Protein AF-A0AAW2Y6R8-F1 (afdb_monomer_lite)

Structure (mmCIF, N/CA/C/O backbone):
data_AF-A0AAW2Y6R8-F1
#
_entry.id   AF-A0AAW2Y6R8-F1
#
loop_
_atom_site.group_PDB
_atom_site.id
_atom_site.type_symbol
_atom_site.label_atom_id
_atom_site.label_alt_id
_atom_site.label_comp_id
_atom_site.label_asym_id
_atom_site.label_entity_id
_atom_site.label_seq_id
_atom_site.pdbx_PDB_ins_code
_atom_site.Cartn_x
_atom_site.Cartn_y
_atom_site.Cartn_z
_atom_site.occupancy
_atom_site.B_iso_or_equiv
_atom_site.auth_seq_id
_atom_site.auth_comp_id
_atom_site.auth_asym_id
_atom_site.auth_atom_id
_atom_site.pdbx_PDB_model_num
ATOM 1 N N . MET A 1 1 ? 62.744 -7.465 16.936 1.00 38.06 1 MET A N 1
ATOM 2 C CA . MET A 1 1 ? 61.324 -7.874 16.982 1.00 38.06 1 MET A CA 1
ATOM 3 C C . MET A 1 1 ? 60.530 -6.689 17.494 1.00 38.06 1 MET A C 1
ATOM 5 O O . MET A 1 1 ? 60.560 -6.429 18.686 1.00 38.06 1 MET A O 1
ATOM 9 N N . ALA A 1 2 ? 59.942 -5.916 16.583 1.00 31.50 2 ALA A N 1
ATOM 10 C CA . ALA A 1 2 ? 59.097 -4.772 16.911 1.00 31.50 2 ALA A CA 1
ATOM 11 C C . ALA A 1 2 ? 57.632 -5.210 16.792 1.00 31.50 2 ALA A C 1
ATOM 13 O O . ALA A 1 2 ? 57.249 -5.786 15.774 1.00 31.50 2 ALA A O 1
ATOM 14 N N . ALA A 1 3 ? 56.854 -4.992 17.849 1.00 31.98 3 ALA A N 1
ATOM 15 C CA . ALA A 1 3 ? 55.406 -5.156 17.840 1.00 31.98 3 ALA A CA 1
ATOM 16 C C . ALA A 1 3 ? 54.764 -3.955 17.123 1.00 31.98 3 ALA A C 1
ATOM 18 O O . ALA A 1 3 ? 55.228 -2.833 17.337 1.00 31.98 3 ALA A O 1
ATOM 19 N N . PRO A 1 4 ? 53.720 -4.142 16.298 1.00 38.38 4 PRO A N 1
ATOM 20 C CA . PRO A 1 4 ? 52.949 -3.024 15.787 1.00 38.38 4 PRO A CA 1
ATOM 21 C C . PRO A 1 4 ? 51.780 -2.706 16.726 1.00 38.38 4 PRO A C 1
ATOM 23 O O . PRO A 1 4 ? 51.010 -3.585 17.118 1.00 38.38 4 PRO A O 1
ATOM 26 N N . GLU A 1 5 ? 51.669 -1.426 17.064 1.00 32.81 5 GLU A N 1
ATOM 27 C CA . GLU A 1 5 ? 50.531 -0.829 17.751 1.00 32.81 5 GLU A CA 1
ATOM 28 C C . GLU A 1 5 ? 49.316 -0.653 16.819 1.00 32.81 5 GLU A C 1
ATOM 30 O O . GLU A 1 5 ? 49.415 -0.522 15.600 1.00 32.81 5 GLU A O 1
ATOM 35 N N . SER A 1 6 ? 48.165 -0.668 17.482 1.00 38.38 6 SER A N 1
ATOM 36 C CA . SER A 1 6 ? 46.767 -0.435 17.106 1.00 38.38 6 SER A CA 1
ATOM 37 C C . SER A 1 6 ? 46.405 0.424 15.882 1.00 38.38 6 SER A C 1
ATOM 39 O O . SER A 1 6 ? 46.854 1.557 15.738 1.00 38.38 6 SER A O 1
ATOM 41 N N . SER A 1 7 ? 45.353 -0.009 15.171 1.00 29.86 7 SER A N 1
ATOM 42 C CA . SER A 1 7 ? 44.264 0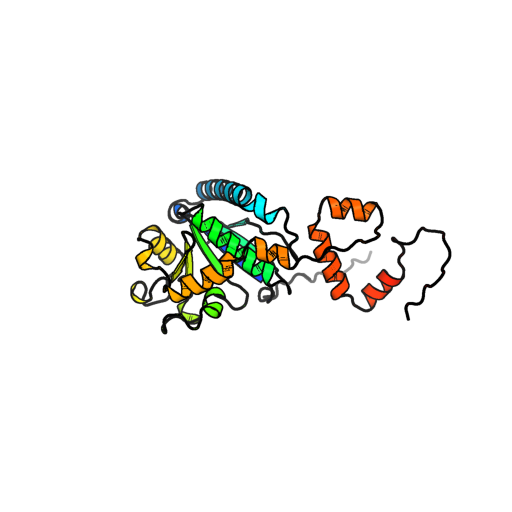.888 14.738 1.00 29.86 7 SER A CA 1
ATOM 43 C C . SER A 1 7 ? 42.916 0.149 14.718 1.00 29.86 7 SER A C 1
ATOM 45 O O . SER A 1 7 ? 42.509 -0.475 13.743 1.00 29.86 7 SER A O 1
ATOM 47 N N . SER A 1 8 ? 42.209 0.207 15.845 1.00 40.56 8 SER A N 1
ATOM 48 C CA . SER A 1 8 ? 40.777 -0.077 15.946 1.00 40.56 8 SER A CA 1
ATOM 49 C C . SER A 1 8 ? 40.013 1.244 15.874 1.00 40.56 8 SER A C 1
ATOM 51 O O . SER A 1 8 ? 40.198 2.081 16.753 1.00 40.56 8 SER A O 1
ATOM 53 N N . SER A 1 9 ? 39.169 1.443 14.861 1.00 29.69 9 SER A N 1
ATOM 54 C CA . SER A 1 9 ? 38.148 2.507 14.806 1.00 29.69 9 SER A CA 1
ATOM 55 C C . SER A 1 9 ? 37.454 2.406 13.440 1.00 29.69 9 SER A C 1
ATOM 57 O O . SER A 1 9 ? 38.037 2.800 12.440 1.00 29.69 9 SER A O 1
ATOM 59 N N . SER A 1 10 ? 36.333 1.715 13.262 1.00 28.97 10 SER A N 1
ATOM 60 C CA . SER A 1 10 ? 34.977 1.962 13.777 1.00 28.97 10 SER A CA 1
ATOM 61 C C . SER A 1 10 ? 34.051 2.203 12.569 1.00 28.97 10 SER A C 1
ATOM 63 O O . SER A 1 10 ? 34.182 3.161 11.818 1.00 28.97 10 SER A O 1
ATOM 65 N N . SER A 1 11 ? 33.176 1.225 12.336 1.00 34.78 11 SER A N 1
ATOM 66 C CA . SER A 1 11 ? 31.831 1.329 11.762 1.00 34.78 11 SER A CA 1
ATOM 67 C C . SER A 1 11 ? 31.525 2.513 10.824 1.00 34.78 11 SER A C 1
ATOM 69 O O . SER A 1 11 ? 30.916 3.498 11.232 1.00 34.78 11 SER A O 1
ATOM 71 N N . LEU A 1 12 ? 31.802 2.343 9.524 1.00 30.69 12 LEU A N 1
ATOM 72 C CA . LEU A 1 12 ? 31.262 3.190 8.440 1.00 30.69 12 LEU A CA 1
ATOM 73 C C . LEU A 1 12 ? 29.752 2.989 8.186 1.00 30.69 12 LEU A C 1
ATOM 75 O O . LEU A 1 12 ? 29.164 3.697 7.378 1.00 30.69 12 LEU A O 1
ATOM 79 N N . PHE A 1 13 ? 29.111 2.071 8.914 1.00 36.16 13 PHE A N 1
ATOM 80 C CA . PHE A 1 13 ? 27.660 1.862 8.921 1.00 36.16 13 PHE A CA 1
ATOM 81 C C . PHE A 1 13 ? 27.036 2.359 10.227 1.00 36.16 13 PHE A C 1
ATOM 83 O O . PHE A 1 13 ? 26.241 1.670 10.866 1.00 36.16 13 PHE A O 1
ATOM 90 N N . ALA A 1 14 ? 27.425 3.557 10.661 1.00 30.30 14 ALA A N 1
ATOM 91 C CA . ALA A 1 14 ? 26.672 4.254 11.686 1.00 30.30 14 ALA A CA 1
ATOM 92 C C . ALA A 1 14 ? 25.300 4.612 11.100 1.00 30.30 14 ALA A C 1
ATOM 94 O O . ALA A 1 14 ? 25.189 5.539 10.297 1.00 30.30 14 ALA A O 1
ATOM 95 N N . LEU A 1 15 ? 24.283 3.845 11.512 1.00 41.72 15 LEU A N 1
ATOM 96 C CA . LEU A 1 15 ? 22.876 4.235 11.545 1.00 41.72 15 LEU A CA 1
ATOM 97 C C . LEU A 1 15 ? 22.786 5.698 12.004 1.00 41.72 15 LEU A C 1
ATOM 99 O O . LEU A 1 15 ? 22.771 6.001 13.196 1.00 41.72 15 LEU A O 1
ATOM 103 N N . LYS A 1 16 ? 22.753 6.623 11.053 1.00 33.81 16 LYS A N 1
ATOM 104 C CA . LYS A 1 16 ? 22.203 7.950 11.275 1.00 33.81 16 LYS A CA 1
ATOM 105 C C . LYS A 1 16 ? 20.758 7.840 10.853 1.00 33.81 16 LYS A C 1
ATOM 107 O O . LYS A 1 16 ? 20.518 7.482 9.707 1.00 33.81 16 LYS A O 1
ATOM 112 N N . ASN A 1 17 ? 19.856 8.102 11.800 1.00 42.66 17 ASN A N 1
ATOM 113 C CA . ASN A 1 17 ? 18.423 8.315 11.609 1.00 42.66 17 ASN A CA 1
ATOM 114 C C . ASN A 1 17 ? 18.149 8.949 10.240 1.00 42.66 17 ASN A C 1
ATOM 116 O O . ASN A 1 17 ? 18.184 10.172 10.101 1.00 42.66 17 ASN A O 1
ATOM 120 N N . SER A 1 18 ? 17.930 8.119 9.227 1.00 40.66 18 SER A N 1
ATOM 121 C CA . SER A 1 18 ? 17.431 8.574 7.948 1.00 40.66 18 SER A CA 1
ATOM 122 C C . SER A 1 18 ? 15.932 8.607 8.137 1.00 40.66 18 SER A C 1
ATOM 124 O O . SER A 1 18 ? 15.312 7.608 8.505 1.00 40.66 18 SER A O 1
ATOM 126 N N . ARG A 1 19 ? 15.344 9.786 7.936 1.00 46.41 19 ARG A N 1
ATOM 127 C CA . ARG A 1 19 ? 13.946 9.804 7.525 1.00 46.41 19 ARG A CA 1
ATOM 128 C C . ARG A 1 19 ? 13.825 8.813 6.361 1.00 46.41 19 ARG A C 1
ATOM 130 O O . ARG A 1 19 ? 14.769 8.742 5.562 1.00 46.41 19 ARG A O 1
ATOM 137 N N . PRO A 1 20 ? 12.756 8.005 6.310 1.00 57.72 20 PRO A N 1
ATOM 138 C CA . PRO A 1 20 ? 12.525 7.184 5.136 1.00 57.72 20 PRO A CA 1
ATOM 139 C C . PRO A 1 20 ? 12.634 8.074 3.889 1.00 57.72 20 PRO A C 1
ATOM 141 O O . PRO A 1 20 ? 12.296 9.255 3.983 1.00 57.72 20 PRO A O 1
ATOM 144 N N . PRO A 1 21 ? 13.172 7.554 2.774 1.00 67.38 21 PRO A N 1
ATOM 145 C CA . PRO A 1 21 ? 13.234 8.306 1.530 1.00 67.38 21 PRO A CA 1
ATOM 146 C C . PRO A 1 21 ? 11.867 8.932 1.231 1.00 67.38 21 PRO A C 1
ATOM 148 O O . PRO A 1 21 ? 10.854 8.247 1.389 1.00 67.38 21 PRO A O 1
ATOM 151 N N . ASP A 1 22 ? 11.846 10.204 0.818 1.00 77.25 22 ASP A N 1
ATOM 152 C CA . ASP A 1 22 ? 10.614 10.982 0.579 1.00 77.25 22 ASP A CA 1
ATOM 153 C C . ASP A 1 22 ? 9.739 10.402 -0.568 1.00 77.25 22 ASP A C 1
ATOM 155 O O . ASP A 1 22 ? 8.705 10.951 -0.924 1.00 77.25 22 ASP A O 1
ATOM 159 N N . ASP A 1 23 ? 10.165 9.285 -1.165 1.00 89.25 23 ASP A N 1
ATOM 160 C CA . ASP A 1 23 ? 9.597 8.609 -2.329 1.00 89.25 23 ASP A CA 1
ATOM 161 C C . ASP A 1 23 ? 9.192 7.150 -2.028 1.00 89.25 23 ASP A C 1
ATOM 163 O O . ASP A 1 23 ? 9.307 6.263 -2.883 1.00 89.25 23 ASP A O 1
ATOM 167 N N . THR A 1 24 ? 8.788 6.857 -0.785 1.00 93.38 24 THR A N 1
ATOM 168 C CA . THR A 1 24 ? 8.454 5.496 -0.334 1.00 93.38 24 THR A CA 1
ATOM 169 C C . THR A 1 24 ? 7.081 5.412 0.326 1.00 93.38 24 THR A C 1
ATOM 171 O O . THR A 1 24 ? 6.810 6.090 1.314 1.00 93.38 24 THR A O 1
ATOM 174 N N . VAL A 1 25 ? 6.257 4.477 -0.156 1.00 95.38 25 VAL A N 1
ATOM 175 C CA . VAL A 1 25 ? 5.000 4.081 0.486 1.00 95.38 25 VAL A CA 1
ATOM 176 C C . VAL A 1 25 ? 5.226 2.876 1.396 1.00 95.38 25 VAL A C 1
ATOM 178 O O . VAL A 1 25 ? 5.894 1.906 1.031 1.00 95.38 25 VAL A O 1
ATOM 181 N N . PHE A 1 26 ? 4.647 2.918 2.587 1.00 96.50 26 PHE A N 1
ATOM 182 C CA . PHE A 1 26 ? 4.678 1.876 3.606 1.00 96.50 26 PHE A CA 1
ATOM 183 C C . PHE A 1 26 ? 3.277 1.339 3.836 1.00 96.50 26 PHE A C 1
ATOM 185 O O . PHE A 1 26 ? 2.291 2.070 3.770 1.00 96.50 26 PHE A O 1
ATOM 192 N N . TYR A 1 27 ? 3.178 0.051 4.143 1.00 97.88 27 TYR A N 1
ATOM 193 C CA . TYR A 1 27 ? 1.903 -0.569 4.461 1.00 97.88 27 TYR A CA 1
ATOM 194 C C . TYR A 1 27 ? 2.041 -1.680 5.488 1.00 97.88 27 TYR A C 1
ATOM 196 O O . TYR A 1 27 ? 3.092 -2.301 5.668 1.00 97.88 27 TYR A O 1
ATOM 204 N N . SER A 1 28 ? 0.949 -1.924 6.201 1.00 98.00 28 SER A N 1
ATOM 205 C CA . SER A 1 28 ? 0.845 -2.977 7.207 1.00 98.00 28 SER A CA 1
ATOM 206 C C . SER A 1 28 ? -0.543 -3.594 7.185 1.00 98.00 28 SER A C 1
ATOM 208 O O . SER A 1 28 ? -1.540 -2.881 7.213 1.00 98.00 28 SER A O 1
ATOM 210 N N . ILE A 1 29 ? -0.603 -4.918 7.137 1.00 98.44 29 ILE A N 1
ATOM 211 C CA . ILE A 1 29 ? -1.808 -5.726 6.980 1.00 98.44 29 ILE A CA 1
ATOM 212 C C . ILE A 1 29 ? -1.976 -6.562 8.247 1.00 98.44 29 ILE A C 1
ATOM 214 O O . ILE A 1 29 ? -1.220 -7.508 8.485 1.00 98.44 29 ILE A O 1
ATOM 218 N N . PHE A 1 30 ? -2.970 -6.208 9.053 1.00 97.75 30 PHE A N 1
ATOM 219 C CA . PHE A 1 30 ? -3.263 -6.828 10.339 1.00 97.75 30 PHE A CA 1
ATOM 220 C C . PHE A 1 30 ? -4.467 -7.765 10.194 1.00 97.75 30 PHE A C 1
ATOM 222 O O . PHE A 1 30 ? -5.584 -7.270 10.019 1.00 97.75 30 PHE A O 1
ATOM 229 N N . PRO A 1 31 ? -4.286 -9.096 10.250 1.00 97.00 31 PRO A N 1
ATOM 230 C CA . PRO A 1 31 ? -5.420 -9.997 10.368 1.00 97.00 31 PRO A CA 1
ATOM 231 C C . PRO A 1 31 ? -6.034 -9.913 11.766 1.00 97.00 31 PRO A C 1
ATOM 233 O O . PRO A 1 31 ? -5.326 -9.745 12.758 1.00 97.00 31 PRO A O 1
ATOM 236 N N . ASP A 1 32 ? -7.351 -10.087 11.863 1.00 95.56 32 ASP A N 1
ATOM 237 C CA . ASP A 1 32 ? -8.052 -10.035 13.154 1.00 95.56 32 ASP A CA 1
ATOM 238 C C . ASP A 1 32 ? -7.540 -11.107 14.140 1.00 95.56 32 ASP A C 1
ATOM 240 O O . ASP A 1 32 ? -7.546 -10.896 15.355 1.00 95.56 32 ASP A O 1
ATOM 244 N N . SER A 1 33 ? -7.019 -12.235 13.630 1.00 92.81 33 SER A N 1
ATOM 245 C CA . SER A 1 33 ? -6.421 -13.293 14.455 1.00 92.81 33 SER A CA 1
ATOM 246 C C . SER A 1 33 ? -5.176 -12.833 15.219 1.00 92.81 33 SER A C 1
ATOM 248 O O . SER A 1 33 ? -4.919 -13.350 16.309 1.00 92.81 33 SER A O 1
ATOM 250 N N . SER A 1 34 ? -4.473 -11.795 14.751 1.00 90.94 34 SER A N 1
ATOM 251 C CA . SER A 1 34 ? -3.308 -11.207 15.430 1.00 90.94 34 SER A CA 1
ATOM 252 C C . SER A 1 34 ? -3.608 -10.626 16.809 1.00 90.94 34 SER A C 1
ATOM 254 O O . SER A 1 34 ? -2.686 -10.392 17.585 1.00 90.94 34 SER A O 1
ATOM 256 N N . LEU A 1 35 ? -4.882 -10.385 17.127 1.00 89.19 35 LEU A N 1
ATOM 257 C CA . LEU A 1 35 ? -5.322 -9.911 18.443 1.00 89.19 35 LEU A CA 1
ATOM 258 C C . LEU A 1 35 ? -5.451 -11.042 19.473 1.00 89.19 35 LEU A C 1
ATOM 260 O O . LEU A 1 35 ? -5.636 -10.778 20.659 1.00 89.19 35 LEU A O 1
ATOM 264 N N . THR A 1 36 ? -5.391 -12.295 19.019 1.00 85.94 36 THR A N 1
ATOM 265 C CA . THR A 1 36 ? -5.613 -13.494 19.845 1.00 85.94 36 THR A CA 1
ATOM 266 C C . THR A 1 36 ? -4.454 -14.485 19.779 1.00 85.94 36 THR A C 1
ATOM 268 O O . THR A 1 36 ? -4.157 -15.145 20.774 1.00 85.94 36 THR A O 1
ATOM 271 N N . SER A 1 37 ? -3.785 -14.579 18.629 1.00 77.81 37 SER A N 1
ATOM 272 C CA . SER A 1 37 ? -2.685 -15.504 18.369 1.00 77.81 37 SER A CA 1
ATOM 273 C C . SER A 1 37 ? -1.344 -14.864 18.737 1.00 77.81 37 SER A C 1
ATOM 275 O O . SER A 1 37 ? -1.076 -13.714 18.390 1.00 77.81 37 SER A O 1
ATOM 277 N N . ALA A 1 38 ? -0.484 -15.605 19.440 1.00 74.50 38 ALA A N 1
ATOM 278 C CA . ALA A 1 38 ? 0.830 -15.133 19.875 1.00 74.50 38 ALA A CA 1
ATOM 279 C C . ALA A 1 38 ? 1.934 -16.158 19.572 1.00 74.50 38 ALA A C 1
ATOM 281 O O . ALA A 1 38 ? 1.716 -17.371 19.596 1.00 74.50 38 ALA A O 1
ATOM 282 N N . GLY A 1 39 ? 3.152 -15.667 19.329 1.00 77.25 39 GLY A N 1
ATOM 283 C CA . GLY A 1 39 ? 4.332 -16.510 19.119 1.00 77.25 39 GLY A CA 1
ATOM 284 C C . GLY A 1 39 ? 4.304 -17.287 17.797 1.00 77.25 39 GLY A C 1
ATOM 285 O O . GLY A 1 39 ? 3.987 -16.726 16.751 1.00 77.25 39 GLY A O 1
ATOM 286 N N . PHE A 1 40 ? 4.671 -18.572 17.839 1.00 79.88 40 PHE A N 1
ATOM 287 C CA . PHE A 1 40 ? 4.839 -19.414 16.645 1.00 79.88 40 PHE A CA 1
ATOM 288 C C . PHE A 1 40 ? 3.546 -19.611 15.837 1.00 79.88 40 PHE A C 1
ATOM 290 O O . PHE A 1 40 ? 3.596 -19.577 14.613 1.00 79.88 40 PHE A O 1
ATOM 297 N N . ALA A 1 41 ? 2.389 -19.734 16.499 1.00 85.50 41 ALA A N 1
ATOM 298 C CA . ALA A 1 41 ? 1.105 -19.910 15.813 1.00 85.50 41 ALA A CA 1
ATOM 299 C C . ALA A 1 41 ? 0.753 -18.706 14.919 1.00 85.50 41 ALA A C 1
ATOM 301 O O . ALA A 1 41 ? 0.332 -18.876 13.777 1.00 85.50 41 ALA A O 1
ATOM 302 N N . ALA A 1 42 ? 1.018 -17.487 15.402 1.00 89.00 42 ALA A N 1
ATOM 303 C CA . ALA A 1 42 ? 0.807 -16.271 14.624 1.00 89.00 42 ALA A CA 1
ATOM 304 C C . ALA A 1 42 ? 1.727 -16.212 13.392 1.00 89.00 42 ALA A C 1
ATOM 306 O O . ALA A 1 42 ? 1.315 -15.737 12.337 1.00 89.00 42 ALA A O 1
ATOM 307 N N . ALA A 1 43 ? 2.963 -16.711 13.498 1.00 92.00 43 ALA A N 1
ATOM 308 C CA . ALA A 1 43 ? 3.894 -16.743 12.373 1.00 92.00 43 ALA A CA 1
ATOM 309 C C . ALA A 1 43 ? 3.413 -17.680 11.251 1.00 92.00 43 ALA A C 1
ATOM 311 O O . ALA A 1 43 ? 3.465 -17.297 10.082 1.00 92.00 43 ALA A O 1
ATOM 312 N N . ASP A 1 44 ? 2.897 -18.862 11.597 1.00 93.00 44 ASP A N 1
ATOM 313 C CA . ASP A 1 44 ? 2.375 -19.827 10.621 1.00 93.00 44 ASP A CA 1
ATOM 314 C C . ASP A 1 44 ? 1.108 -19.307 9.924 1.00 93.00 44 ASP A C 1
ATOM 316 O O . ASP A 1 44 ? 0.981 -19.398 8.698 1.00 93.00 44 ASP A O 1
ATOM 320 N N . GLU A 1 45 ? 0.191 -18.692 10.678 1.00 94.00 45 GLU A N 1
ATOM 321 C CA . GLU A 1 45 ? -0.998 -18.035 10.120 1.00 94.00 45 GLU A CA 1
ATOM 322 C C . GLU A 1 45 ? -0.622 -16.904 9.155 1.00 94.00 45 GLU A C 1
ATOM 324 O O . GLU A 1 45 ? -1.171 -16.813 8.053 1.00 94.00 45 GLU A O 1
ATOM 329 N N . LEU A 1 46 ? 0.346 -16.064 9.538 1.00 96.62 46 LEU A N 1
ATOM 330 C CA . LEU A 1 46 ? 0.842 -14.980 8.693 1.00 96.62 46 LEU A CA 1
ATOM 331 C C . LEU A 1 46 ? 1.544 -15.511 7.446 1.00 96.62 46 LEU A C 1
ATOM 333 O O . LEU A 1 46 ? 1.350 -14.956 6.368 1.00 96.62 46 LEU A O 1
ATOM 337 N N . GLN A 1 47 ? 2.305 -16.599 7.552 1.00 96.69 47 GLN A N 1
ATOM 338 C CA . GLN A 1 47 ? 2.935 -17.242 6.400 1.00 96.69 47 GLN A CA 1
ATOM 339 C C . GLN A 1 47 ? 1.888 -17.776 5.419 1.00 96.69 47 GLN A C 1
ATOM 341 O O . GLN A 1 47 ? 2.013 -17.588 4.206 1.00 96.69 47 GLN A O 1
ATOM 346 N N . PHE A 1 48 ? 0.825 -18.399 5.924 1.00 96.50 48 PHE A N 1
ATOM 347 C CA . PHE A 1 48 ? -0.278 -18.857 5.086 1.00 96.50 48 PHE A CA 1
ATOM 348 C C . PHE A 1 48 ? -1.015 -17.688 4.419 1.00 96.50 48 PHE A C 1
ATOM 350 O O . PHE A 1 48 ? -1.268 -17.721 3.211 1.00 96.50 48 PHE A O 1
ATOM 357 N N . LEU A 1 49 ? -1.318 -16.627 5.174 1.00 97.88 49 LEU A N 1
ATOM 358 C CA . LEU A 1 49 ? -1.938 -15.410 4.648 1.00 97.88 49 LEU A CA 1
ATOM 359 C C . LEU A 1 49 ? -1.064 -14.752 3.573 1.00 97.88 49 LEU A C 1
ATOM 361 O O . LEU A 1 49 ? -1.571 -14.385 2.515 1.00 97.88 49 LEU A O 1
ATOM 365 N N . HIS A 1 50 ? 0.243 -14.657 3.813 1.00 98.00 50 HIS A N 1
ATOM 366 C CA . HIS A 1 50 ? 1.220 -14.104 2.881 1.00 98.00 50 HIS A CA 1
ATOM 367 C C . HIS A 1 50 ? 1.161 -14.825 1.529 1.00 98.00 50 HIS A C 1
ATOM 369 O O . HIS A 1 50 ? 0.985 -14.180 0.495 1.00 98.00 50 HIS A O 1
ATOM 375 N N . LEU A 1 51 ? 1.215 -16.160 1.526 1.00 97.94 51 LEU A N 1
ATOM 376 C CA . LEU A 1 51 ? 1.132 -16.949 0.293 1.00 97.94 51 LEU A CA 1
ATOM 377 C C . LEU A 1 51 ? -0.206 -16.761 -0.432 1.00 97.94 51 LEU A C 1
ATOM 379 O O . LEU A 1 51 ? -0.228 -16.651 -1.659 1.00 97.94 51 LEU A O 1
ATOM 383 N N . ARG A 1 52 ? -1.321 -16.682 0.305 1.00 98.25 52 ARG A N 1
ATOM 384 C CA . ARG A 1 52 ? -2.645 -16.434 -0.287 1.00 98.25 52 ARG A CA 1
ATOM 385 C C . ARG A 1 52 ? -2.744 -15.057 -0.932 1.00 98.25 52 ARG A C 1
ATOM 387 O O . ARG A 1 52 ? -3.292 -14.954 -2.028 1.00 98.25 52 ARG A O 1
ATOM 394 N N . ILE A 1 53 ? -2.217 -14.022 -0.280 1.00 98.25 53 ILE A N 1
ATOM 395 C CA . ILE A 1 53 ? -2.200 -12.664 -0.830 1.00 98.25 53 ILE A CA 1
ATOM 396 C C . ILE A 1 53 ? -1.338 -12.624 -2.090 1.00 98.25 53 ILE A C 1
ATOM 398 O O . ILE A 1 53 ? -1.820 -12.163 -3.121 1.00 98.25 53 ILE A O 1
ATOM 402 N N . LEU A 1 54 ? -0.114 -13.165 -2.048 1.00 96.69 54 LEU A N 1
ATOM 403 C CA . LEU A 1 54 ? 0.761 -13.207 -3.224 1.00 96.69 54 LEU A CA 1
ATOM 404 C C . LEU A 1 54 ? 0.109 -13.940 -4.394 1.00 96.69 54 LEU A C 1
ATOM 406 O O . LEU A 1 54 ? 0.143 -13.444 -5.517 1.00 96.69 54 LEU A O 1
ATOM 410 N N . HIS A 1 55 ? -0.527 -15.085 -4.138 1.00 97.19 55 HIS A N 1
ATOM 411 C CA . HIS A 1 55 ? -1.253 -15.819 -5.169 1.00 97.19 55 HIS A CA 1
ATOM 412 C C . HIS A 1 55 ? -2.383 -14.985 -5.790 1.00 97.19 55 HIS A C 1
ATOM 414 O O . HIS A 1 55 ? -2.563 -15.013 -7.005 1.00 97.19 55 HIS A O 1
ATOM 420 N N . HIS A 1 56 ? -3.116 -14.224 -4.973 1.00 97.44 56 HIS A N 1
ATOM 421 C CA . HIS A 1 56 ? -4.220 -13.386 -5.432 1.00 97.44 56 HIS A CA 1
ATOM 422 C C . HIS A 1 56 ? -3.755 -12.194 -6.282 1.00 97.44 56 HIS A C 1
ATOM 424 O O . HIS A 1 56 ? -4.349 -11.928 -7.323 1.00 97.44 56 HIS A O 1
ATOM 430 N N . VAL A 1 57 ? -2.690 -11.495 -5.872 1.00 96.06 57 VAL A N 1
ATOM 431 C CA . VAL A 1 57 ? -2.229 -10.279 -6.572 1.00 96.06 57 VAL A CA 1
ATOM 432 C C . VAL A 1 57 ? -1.274 -10.564 -7.733 1.00 96.06 57 VAL A C 1
ATOM 434 O O . VAL A 1 57 ? -1.163 -9.745 -8.644 1.00 96.06 57 VAL A O 1
ATOM 437 N N . SER A 1 58 ? -0.613 -11.728 -7.746 1.00 95.06 58 SER A N 1
ATOM 438 C CA . SER A 1 58 ? 0.383 -12.103 -8.761 1.00 95.06 58 SER A CA 1
ATOM 439 C C . SER A 1 58 ? -0.088 -11.943 -10.216 1.00 95.06 58 SER A C 1
ATOM 441 O O . SER A 1 58 ? 0.690 -11.408 -11.005 1.00 95.06 58 SER A O 1
ATOM 443 N N . PRO A 1 59 ? -1.324 -12.313 -10.610 1.00 94.19 59 PRO A N 1
ATOM 444 C CA . PRO A 1 59 ? -1.790 -12.119 -11.986 1.00 94.19 59 PRO A CA 1
ATOM 445 C C . PRO A 1 59 ? -1.768 -10.658 -12.453 1.00 94.19 59 PRO A C 1
ATOM 447 O O . PRO A 1 59 ? -1.622 -10.398 -13.645 1.00 94.19 59 PRO A O 1
ATOM 450 N N . ILE A 1 60 ? -1.910 -9.714 -11.520 1.00 92.06 60 ILE A N 1
ATOM 451 C CA . ILE A 1 60 ? -1.997 -8.278 -11.798 1.00 92.06 60 ILE A CA 1
ATOM 452 C C . ILE A 1 60 ? -0.619 -7.616 -11.668 1.00 92.06 60 ILE A C 1
ATOM 454 O O . ILE A 1 60 ? -0.319 -6.682 -12.408 1.00 92.06 60 ILE A O 1
ATOM 458 N N . THR A 1 61 ? 0.234 -8.107 -10.764 1.00 92.94 61 THR A N 1
ATOM 459 C CA . THR A 1 61 ? 1.552 -7.516 -10.481 1.00 92.94 61 THR A CA 1
ATOM 460 C C . THR A 1 61 ? 2.694 -8.113 -11.299 1.00 92.94 61 THR A C 1
ATOM 462 O O . THR A 1 61 ? 3.654 -7.404 -11.584 1.00 92.94 61 THR A O 1
ATOM 465 N N . ALA A 1 62 ? 2.614 -9.384 -11.709 1.00 89.81 62 ALA A N 1
ATOM 466 C CA . ALA A 1 62 ? 3.671 -10.054 -12.472 1.00 89.81 62 ALA A CA 1
ATOM 467 C C . ALA A 1 62 ? 3.941 -9.463 -13.873 1.00 89.81 62 ALA A C 1
ATOM 469 O O . ALA A 1 62 ? 5.106 -9.429 -14.272 1.00 89.81 62 ALA A O 1
ATOM 470 N N . PRO A 1 63 ? 2.935 -9.004 -14.649 1.00 89.06 63 PRO A N 1
ATOM 471 C CA . PRO A 1 63 ? 3.196 -8.374 -15.942 1.00 89.06 63 PRO A CA 1
ATOM 472 C C . PRO A 1 63 ? 3.608 -6.897 -15.832 1.00 89.06 63 PRO A C 1
ATOM 474 O O . PRO A 1 63 ? 3.963 -6.295 -16.848 1.00 89.06 63 PRO A O 1
ATOM 477 N N . TYR A 1 64 ? 3.561 -6.311 -14.633 1.00 90.62 64 TYR A N 1
ATOM 478 C CA . TYR A 1 64 ? 3.886 -4.912 -14.393 1.00 90.62 64 TYR A CA 1
ATOM 479 C C . TYR A 1 64 ? 5.387 -4.717 -14.132 1.00 90.62 64 TYR A C 1
ATOM 481 O O . TYR A 1 64 ? 6.007 -5.480 -13.392 1.00 90.62 64 TYR A O 1
ATOM 489 N N . ILE A 1 65 ? 5.978 -3.684 -14.740 1.00 90.06 65 ILE A N 1
ATOM 490 C CA . ILE A 1 65 ? 7.379 -3.306 -14.516 1.00 90.06 65 ILE A CA 1
ATOM 491 C C . ILE A 1 65 ? 7.389 -2.158 -13.512 1.00 90.06 65 ILE A C 1
ATOM 493 O O . ILE A 1 65 ? 7.103 -1.022 -13.873 1.00 90.06 65 ILE A O 1
ATOM 497 N N . TRP A 1 66 ? 7.722 -2.483 -12.268 1.00 91.12 66 TRP A N 1
ATOM 498 C CA . TRP A 1 66 ? 7.862 -1.517 -11.182 1.00 91.12 66 TRP A CA 1
ATOM 499 C C . TRP A 1 66 ? 9.085 -0.622 -11.380 1.00 91.12 66 TRP A C 1
ATOM 501 O O . TRP A 1 66 ? 10.097 -1.073 -11.930 1.00 91.12 66 TRP A O 1
ATOM 511 N N . GLN A 1 67 ? 9.011 0.617 -10.889 1.00 88.12 67 GLN A N 1
ATOM 512 C CA . GLN A 1 67 ? 10.075 1.604 -11.043 1.00 88.12 67 GLN A CA 1
ATOM 513 C C . GLN A 1 67 ? 11.361 1.140 -10.346 1.00 88.12 67 GLN A C 1
ATOM 515 O O . GLN A 1 67 ? 12.424 1.084 -10.966 1.00 88.12 67 GLN A O 1
ATOM 520 N N . HIS A 1 68 ? 11.249 0.762 -9.073 1.00 87.19 68 HIS A N 1
ATOM 521 C CA . HIS A 1 68 ? 12.376 0.285 -8.270 1.00 87.19 68 HIS A CA 1
ATOM 522 C C . HIS A 1 68 ? 12.225 -1.168 -7.848 1.00 87.19 68 HIS A C 1
ATOM 524 O O . HIS A 1 68 ? 13.081 -2.003 -8.143 1.00 87.19 68 HIS A O 1
ATOM 530 N N . GLN A 1 69 ? 11.156 -1.459 -7.107 1.00 87.88 69 GLN A N 1
ATOM 531 C CA . GLN A 1 69 ? 10.953 -2.756 -6.479 1.00 87.88 69 GLN A CA 1
ATOM 532 C C . GLN A 1 69 ? 9.495 -3.188 -6.584 1.00 87.88 69 GLN A C 1
ATOM 534 O O . GLN A 1 69 ? 8.608 -2.340 -6.509 1.00 87.88 69 GLN A O 1
ATOM 539 N N . PRO A 1 70 ? 9.231 -4.494 -6.748 1.00 91.69 70 PRO A N 1
ATOM 540 C CA . PRO A 1 70 ? 7.872 -4.997 -6.795 1.00 91.69 70 PRO A CA 1
ATOM 541 C C . PRO A 1 70 ? 7.175 -4.898 -5.440 1.00 91.69 70 PRO A C 1
ATOM 543 O O . PRO A 1 70 ? 7.815 -4.845 -4.385 1.00 91.69 70 PRO A O 1
ATOM 546 N N . PHE A 1 71 ? 5.842 -4.951 -5.475 1.00 94.62 71 PHE A N 1
ATOM 547 C CA . PHE A 1 71 ? 5.032 -5.171 -4.281 1.00 94.62 71 PHE A CA 1
ATOM 548 C C . PHE A 1 71 ? 5.541 -6.400 -3.515 1.00 94.62 71 PHE A C 1
ATOM 550 O O . PHE A 1 71 ? 5.719 -7.476 -4.093 1.00 94.62 71 PHE A O 1
ATOM 557 N N . SER A 1 72 ? 5.786 -6.239 -2.217 1.00 94.31 72 SER A N 1
ATOM 558 C CA . SER A 1 72 ? 6.406 -7.265 -1.386 1.00 94.31 72 SER A CA 1
ATOM 559 C C . SER A 1 72 ? 5.804 -7.275 0.011 1.00 94.31 72 SER A C 1
ATOM 561 O O . SER A 1 72 ? 5.335 -6.262 0.521 1.00 94.31 72 SER A O 1
ATOM 563 N N . LEU A 1 73 ? 5.806 -8.447 0.637 1.00 97.25 73 LEU A N 1
ATOM 564 C CA . LEU A 1 73 ? 5.292 -8.632 1.986 1.00 97.25 73 LEU A CA 1
ATOM 565 C C . LEU A 1 73 ? 6.323 -9.378 2.824 1.00 97.25 73 LEU A C 1
ATOM 567 O O . LEU A 1 73 ? 6.992 -10.302 2.364 1.00 97.25 73 LEU A O 1
ATOM 571 N N . SER A 1 74 ? 6.458 -8.950 4.069 1.00 96.88 74 SER A N 1
ATOM 572 C CA . SER A 1 74 ? 7.346 -9.518 5.074 1.00 96.88 74 SER A CA 1
ATOM 573 C C . SER A 1 74 ? 6.578 -9.725 6.371 1.00 96.88 74 SER A C 1
ATOM 575 O O . SER A 1 74 ? 5.721 -8.925 6.739 1.00 96.88 74 SER A O 1
ATOM 577 N N . ILE A 1 75 ? 6.878 -10.806 7.084 1.00 96.38 75 ILE A N 1
ATOM 578 C CA . ILE A 1 75 ? 6.238 -11.101 8.368 1.00 96.38 75 ILE A CA 1
ATOM 579 C C . ILE A 1 75 ? 6.887 -10.251 9.457 1.00 96.38 75 ILE A C 1
ATOM 581 O O . ILE A 1 75 ? 8.106 -10.248 9.613 1.00 96.38 75 ILE A O 1
ATOM 585 N N . THR A 1 76 ? 6.063 -9.566 10.241 1.00 95.06 76 THR A N 1
ATOM 586 C CA . THR A 1 76 ? 6.483 -8.790 11.409 1.00 95.06 76 THR A CA 1
ATOM 587 C C . THR A 1 76 ? 5.688 -9.251 12.624 1.00 95.06 76 THR A C 1
ATOM 589 O O . THR A 1 76 ? 4.466 -9.275 12.588 1.00 95.06 76 THR A O 1
ATOM 592 N N . LEU A 1 77 ? 6.359 -9.631 13.715 1.00 92.56 77 LEU A N 1
ATOM 593 C CA . LEU A 1 77 ? 5.694 -10.219 14.892 1.00 92.56 77 LEU A CA 1
ATOM 594 C C . LEU A 1 77 ? 5.415 -9.220 16.028 1.00 92.56 77 LEU A C 1
ATOM 596 O O . LEU A 1 77 ? 4.708 -9.554 16.972 1.00 92.56 77 LEU A O 1
ATOM 600 N N . SER A 1 78 ? 5.977 -8.011 15.962 1.00 88.25 78 SER A N 1
ATOM 601 C CA . SER A 1 78 ? 5.923 -7.004 17.030 1.00 88.25 78 SER A CA 1
ATOM 602 C C . SER A 1 78 ? 5.614 -5.615 16.456 1.00 88.25 78 SER A C 1
ATOM 604 O O . SER A 1 78 ? 6.076 -5.317 15.354 1.00 88.25 78 SER A O 1
ATOM 606 N N . PRO A 1 79 ? 4.871 -4.743 17.168 1.00 88.44 79 PRO A N 1
ATOM 607 C CA . PRO A 1 79 ? 4.225 -4.970 18.471 1.00 88.44 79 PRO A CA 1
ATOM 608 C C . PRO A 1 79 ? 2.956 -5.833 18.395 1.00 88.44 79 PRO A C 1
ATOM 610 O O . PRO A 1 79 ? 2.552 -6.411 19.396 1.00 88.44 79 PRO A O 1
ATOM 613 N N . VAL A 1 80 ? 2.352 -5.936 17.212 1.00 93.38 80 VAL A N 1
ATOM 614 C CA . VAL A 1 80 ? 1.228 -6.827 16.893 1.00 93.38 80 VAL A CA 1
ATOM 615 C C . VAL A 1 80 ? 1.660 -7.658 15.684 1.00 93.38 80 VAL A C 1
ATOM 617 O O . VAL A 1 80 ? 2.246 -7.069 14.776 1.00 93.38 80 VAL A O 1
ATOM 620 N N . PRO A 1 81 ? 1.416 -8.977 15.621 1.00 96.12 81 PRO A N 1
ATOM 621 C CA . PRO A 1 81 ? 1.754 -9.770 14.440 1.00 96.12 81 PRO A CA 1
ATOM 622 C C . PRO A 1 81 ? 1.036 -9.262 13.176 1.00 96.12 81 PRO A C 1
ATOM 624 O O . PRO A 1 81 ? -0.169 -9.036 13.196 1.00 96.12 81 PRO A O 1
ATOM 627 N N . HIS A 1 82 ? 1.748 -9.040 12.075 1.00 97.06 82 HIS A N 1
ATOM 628 C CA . HIS A 1 82 ? 1.193 -8.523 10.819 1.00 97.06 82 HIS A CA 1
ATOM 629 C C . HIS A 1 82 ? 2.104 -8.817 9.624 1.00 97.06 82 HIS A C 1
ATOM 631 O O . HIS A 1 82 ? 3.261 -9.217 9.779 1.00 97.06 82 HIS A O 1
ATOM 637 N N . LEU A 1 83 ? 1.587 -8.590 8.417 1.00 98.25 83 LEU A N 1
ATOM 638 C CA . LEU A 1 83 ? 2.416 -8.482 7.217 1.00 98.25 83 LEU A CA 1
ATOM 639 C C . LEU A 1 83 ? 2.738 -7.012 6.980 1.00 98.25 83 LEU A C 1
ATOM 641 O O . LEU A 1 83 ? 1.835 -6.182 6.977 1.00 98.25 83 LEU A O 1
ATOM 645 N N . SER A 1 84 ? 4.001 -6.681 6.775 1.00 97.31 84 SER A N 1
ATOM 646 C CA . SER A 1 84 ? 4.444 -5.334 6.430 1.00 97.31 84 SER A CA 1
ATOM 647 C C . SER A 1 84 ? 5.109 -5.334 5.065 1.00 97.31 84 SER A C 1
ATOM 649 O O . SER A 1 84 ? 5.616 -6.352 4.592 1.00 97.31 84 SER A O 1
ATOM 651 N N . GLY A 1 85 ? 5.102 -4.183 4.416 1.00 96.06 85 GLY A N 1
ATOM 652 C CA . GLY A 1 85 ? 5.819 -3.982 3.175 1.00 96.06 85 GLY A CA 1
ATOM 653 C C . GLY A 1 85 ? 6.082 -2.508 2.953 1.00 96.06 85 GLY A C 1
ATOM 654 O O . GLY A 1 85 ? 5.540 -1.636 3.635 1.00 96.06 85 GLY A O 1
ATOM 655 N N . HIS A 1 86 ? 6.971 -2.247 2.013 1.00 95.06 86 HIS A N 1
ATOM 656 C CA . HIS A 1 86 ? 7.251 -0.904 1.548 1.00 95.06 86 HIS A CA 1
ATOM 657 C C . HIS A 1 86 ? 7.592 -0.962 0.068 1.00 95.06 86 HIS A C 1
ATOM 659 O O . HIS A 1 86 ? 8.036 -1.992 -0.452 1.00 95.06 86 HIS A O 1
ATOM 665 N N . LEU A 1 87 ? 7.370 0.140 -0.624 1.00 93.31 87 LEU A N 1
ATOM 666 C CA . LEU A 1 87 ? 7.691 0.282 -2.028 1.00 93.31 87 LEU A CA 1
ATOM 667 C C . LEU A 1 87 ? 8.228 1.682 -2.267 1.00 93.31 87 LEU A C 1
ATOM 669 O O . LEU A 1 87 ? 7.556 2.667 -1.978 1.00 93.31 87 LEU A O 1
ATOM 673 N N . ARG A 1 88 ? 9.447 1.752 -2.797 1.00 92.00 88 ARG A N 1
ATOM 674 C CA . ARG A 1 88 ? 10.016 3.002 -3.284 1.00 92.00 88 ARG A CA 1
ATOM 675 C C . ARG A 1 88 ? 9.445 3.279 -4.670 1.00 92.00 88 ARG A C 1
ATOM 677 O O . ARG A 1 88 ? 9.702 2.506 -5.590 1.00 92.00 88 ARG A O 1
ATOM 684 N N . PHE A 1 89 ? 8.643 4.325 -4.802 1.00 88.81 89 PHE A N 1
ATOM 685 C CA . PHE A 1 89 ? 8.008 4.695 -6.065 1.00 88.81 89 PHE A CA 1
ATOM 686 C C . PHE A 1 89 ? 8.858 5.689 -6.872 1.00 88.81 89 PHE A C 1
ATOM 688 O O . PHE A 1 89 ? 8.681 5.792 -8.086 1.00 88.81 89 PHE A O 1
ATOM 695 N N . GLY A 1 90 ? 9.833 6.358 -6.243 1.00 86.25 90 GLY A N 1
ATOM 696 C CA . GLY A 1 90 ? 10.685 7.338 -6.923 1.00 86.25 90 GLY A CA 1
ATOM 697 C C . GLY A 1 90 ? 9.842 8.472 -7.506 1.00 86.25 90 GLY A C 1
ATOM 698 O O . GLY A 1 90 ? 8.995 9.039 -6.827 1.00 86.25 90 GLY A O 1
ATOM 699 N N . ASP A 1 91 ? 10.007 8.741 -8.799 1.00 83.19 91 ASP A N 1
ATOM 700 C CA . ASP A 1 91 ? 9.176 9.714 -9.521 1.00 83.19 91 ASP A CA 1
ATOM 701 C C . ASP A 1 91 ? 7.874 9.109 -10.088 1.00 83.19 91 ASP A C 1
ATOM 703 O O . ASP A 1 91 ? 7.051 9.817 -10.676 1.00 83.19 91 ASP A O 1
ATOM 707 N N . ASN A 1 92 ? 7.668 7.793 -9.957 1.00 87.62 92 ASN A N 1
ATOM 708 C CA . ASN A 1 92 ? 6.520 7.105 -10.538 1.00 87.62 92 ASN A CA 1
ATOM 709 C C . ASN A 1 92 ? 5.352 7.002 -9.549 1.00 87.62 92 ASN A C 1
ATOM 711 O O . ASN A 1 92 ? 5.099 5.945 -8.975 1.00 87.62 92 ASN A O 1
ATOM 715 N N . LEU A 1 93 ? 4.577 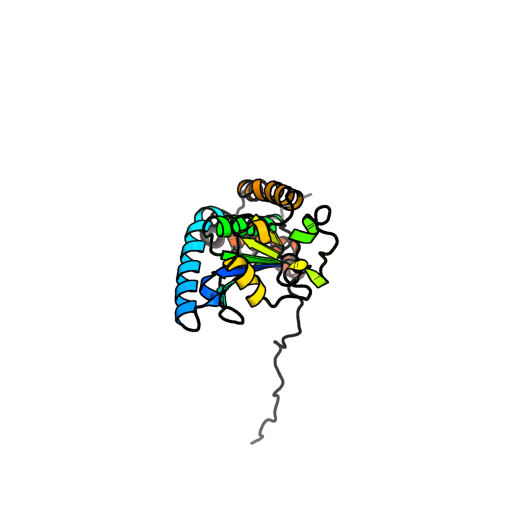8.080 -9.414 1.00 89.12 93 LEU A N 1
ATOM 716 C CA . LEU A 1 93 ? 3.368 8.103 -8.573 1.00 89.12 93 LEU A CA 1
ATOM 717 C C . LEU A 1 93 ? 2.339 7.016 -8.940 1.00 89.12 93 LEU A C 1
ATOM 719 O O . LEU A 1 93 ? 1.497 6.655 -8.121 1.00 89.12 93 LEU A O 1
ATOM 723 N N . GLU A 1 94 ? 2.383 6.466 -10.156 1.00 91.38 94 GLU A N 1
ATOM 724 C CA . GLU A 1 94 ? 1.492 5.366 -10.532 1.00 91.38 94 GLU A CA 1
ATOM 725 C C . GLU A 1 94 ? 1.819 4.077 -9.758 1.00 91.38 94 GLU A C 1
ATOM 727 O O . GLU A 1 94 ? 0.897 3.316 -9.473 1.00 91.38 94 GLU A O 1
ATOM 732 N N . ASP A 1 95 ? 3.075 3.854 -9.343 1.00 92.94 95 ASP A N 1
ATOM 733 C CA . ASP A 1 95 ? 3.443 2.722 -8.479 1.00 92.94 95 ASP A CA 1
ATOM 734 C C . ASP A 1 95 ? 2.812 2.859 -7.089 1.00 92.94 95 ASP A C 1
ATOM 736 O O . ASP A 1 95 ? 2.278 1.885 -6.556 1.00 92.94 95 ASP A O 1
ATOM 740 N N . GLU A 1 96 ? 2.828 4.066 -6.516 1.00 93.62 96 GLU A N 1
ATOM 741 C CA . GLU A 1 96 ? 2.203 4.357 -5.223 1.00 93.62 96 GLU A CA 1
ATOM 742 C C . GLU A 1 96 ? 0.701 4.048 -5.262 1.00 93.62 96 GLU A C 1
ATOM 744 O O . GLU A 1 96 ? 0.195 3.244 -4.473 1.00 93.62 96 GLU A O 1
ATOM 749 N N . TRP A 1 97 ? -0.018 4.629 -6.223 1.00 94.31 97 TRP A N 1
ATOM 750 C CA . TRP A 1 97 ? -1.461 4.421 -6.350 1.00 94.31 97 TRP A CA 1
ATOM 751 C C . TRP A 1 97 ? -1.825 2.998 -6.757 1.00 94.31 97 TRP A C 1
ATOM 753 O O . TRP A 1 97 ? -2.875 2.494 -6.347 1.00 94.31 97 TRP A O 1
ATOM 763 N N . PHE A 1 98 ? -0.955 2.312 -7.497 1.00 95.56 98 PHE A N 1
ATOM 764 C CA . PHE A 1 98 ? -1.156 0.905 -7.794 1.00 95.56 98 PHE A CA 1
ATOM 765 C C . PHE A 1 98 ? -1.027 0.044 -6.530 1.00 95.56 98 PHE A C 1
ATOM 767 O O . PHE A 1 98 ? -1.857 -0.840 -6.322 1.00 95.56 98 PHE A O 1
ATOM 774 N N . VAL A 1 99 ? -0.086 0.343 -5.625 1.00 96.56 99 VAL A N 1
ATOM 775 C CA . VAL A 1 99 ? -0.033 -0.291 -4.294 1.00 96.56 99 VAL A CA 1
ATOM 776 C C . VAL A 1 99 ? -1.316 -0.021 -3.512 1.00 96.56 99 VAL A C 1
ATOM 778 O O . VAL A 1 99 ? -1.894 -0.965 -2.976 1.00 96.56 99 VAL A O 1
ATOM 781 N N . VAL A 1 100 ? -1.813 1.221 -3.482 1.00 97.00 100 VAL A N 1
ATOM 782 C CA . VAL A 1 100 ? -3.089 1.543 -2.815 1.00 97.00 100 VAL A CA 1
ATOM 783 C C . VAL A 1 100 ? -4.222 0.686 -3.373 1.00 97.00 100 VAL A C 1
ATOM 785 O O . VAL A 1 100 ? -4.931 0.039 -2.604 1.00 97.00 100 VAL A O 1
ATOM 788 N N . TYR A 1 101 ? -4.364 0.612 -4.697 1.00 97.19 101 TYR A N 1
ATOM 789 C CA . TYR A 1 101 ? -5.349 -0.252 -5.348 1.00 97.19 101 TYR A CA 1
ATOM 790 C C . TYR A 1 101 ? -5.226 -1.718 -4.901 1.00 97.19 101 TYR A C 1
ATOM 792 O O . TYR A 1 101 ? -6.226 -2.325 -4.511 1.00 97.19 101 TYR A O 1
ATOM 800 N N . LEU A 1 102 ? -4.008 -2.274 -4.887 1.00 97.75 102 LEU A N 1
ATOM 801 C CA . LEU A 1 102 ? -3.770 -3.650 -4.441 1.00 97.75 102 LEU A CA 1
ATOM 802 C C . LEU A 1 102 ? -4.215 -3.856 -2.991 1.00 97.75 102 LEU A C 1
ATOM 804 O O . LEU A 1 102 ? -4.848 -4.863 -2.690 1.00 97.75 102 LEU A O 1
ATOM 808 N N . LEU A 1 103 ? -3.930 -2.911 -2.092 1.00 98.31 103 LEU A N 1
ATOM 809 C CA . LEU A 1 103 ? -4.338 -2.996 -0.686 1.00 98.31 103 LEU A CA 1
ATOM 810 C C . LEU A 1 103 ? -5.866 -2.955 -0.527 1.00 98.31 103 LEU A C 1
ATOM 812 O O . LEU A 1 103 ? -6.419 -3.720 0.267 1.00 98.31 103 LEU A O 1
ATOM 816 N N . PHE A 1 104 ? -6.562 -2.131 -1.314 1.00 98.00 104 PHE A N 1
ATOM 817 C CA . PHE A 1 104 ? -8.027 -2.125 -1.357 1.00 98.00 104 PHE A CA 1
ATOM 818 C C . PHE A 1 104 ? -8.585 -3.473 -1.841 1.00 98.00 104 PHE A C 1
ATOM 820 O O . PHE A 1 104 ? -9.434 -4.051 -1.157 1.00 98.00 104 PHE A O 1
ATOM 827 N N . GLU A 1 105 ? -8.073 -4.033 -2.940 1.00 97.69 105 GLU A N 1
ATOM 828 C CA . GLU A 1 105 ? -8.508 -5.345 -3.451 1.00 97.69 105 GLU A CA 1
ATOM 829 C C . GLU A 1 105 ? -8.170 -6.503 -2.496 1.00 97.69 105 GLU A C 1
ATOM 831 O O . GLU A 1 105 ? -8.988 -7.408 -2.298 1.00 97.69 105 GLU A O 1
ATOM 836 N N . ILE A 1 106 ? -7.017 -6.449 -1.819 1.00 98.38 106 ILE A N 1
ATOM 837 C CA . ILE A 1 106 ? -6.659 -7.395 -0.753 1.00 98.38 106 ILE A CA 1
ATOM 838 C C . ILE A 1 106 ? -7.689 -7.314 0.378 1.00 98.38 106 ILE A C 1
ATOM 840 O O . ILE A 1 106 ? -8.262 -8.336 0.747 1.00 98.38 106 ILE A O 1
ATOM 844 N N . SER A 1 107 ? -7.978 -6.124 0.910 1.00 98.00 107 SER A N 1
ATOM 845 C CA . SER A 1 107 ? -8.936 -5.977 2.022 1.00 98.00 107 SER A CA 1
ATOM 846 C C . SER A 1 107 ? -10.360 -6.419 1.664 1.00 98.00 107 SER A C 1
ATOM 848 O O . SER A 1 107 ? -11.120 -6.852 2.525 1.00 98.00 107 SER A O 1
ATOM 850 N N . LYS A 1 108 ? -10.727 -6.327 0.384 1.00 97.00 108 LYS A N 1
ATOM 851 C CA . LYS A 1 108 ? -12.017 -6.771 -0.145 1.00 97.00 108 LYS A CA 1
ATOM 852 C C . LYS A 1 108 ? -12.088 -8.293 -0.282 1.00 97.00 108 LYS A C 1
ATOM 854 O O . LYS A 1 108 ? -13.115 -8.892 0.018 1.00 97.00 108 LYS A O 1
ATOM 859 N N . THR A 1 109 ? -10.999 -8.922 -0.719 1.00 98.06 109 THR A N 1
ATOM 860 C CA . THR A 1 109 ? -10.910 -10.381 -0.897 1.00 98.06 109 THR A CA 1
ATOM 861 C C . THR A 1 109 ? -10.728 -11.119 0.430 1.00 98.06 109 THR A C 1
ATOM 863 O O . THR A 1 109 ? -11.219 -12.236 0.608 1.00 98.06 109 THR A O 1
ATOM 866 N N . PHE A 1 110 ? -10.025 -10.499 1.374 1.00 97.38 110 PHE A N 1
ATOM 867 C CA . PHE A 1 110 ? -9.745 -11.031 2.700 1.00 97.38 110 PHE A CA 1
ATOM 868 C C . PHE A 1 110 ? -10.384 -10.092 3.740 1.00 97.38 110 PHE A C 1
ATOM 870 O O . PHE A 1 110 ? -9.718 -9.179 4.222 1.00 97.38 110 PHE A O 1
ATOM 877 N N . PRO A 1 111 ? -11.673 -10.291 4.081 1.00 93.69 111 PRO A N 1
ATOM 878 C CA . PRO A 1 111 ? -12.447 -9.312 4.850 1.00 93.69 111 PRO A CA 1
ATOM 879 C C . PRO A 1 111 ? -11.925 -9.093 6.278 1.00 93.69 111 PRO A C 1
ATOM 881 O O . PRO A 1 111 ? -11.969 -7.986 6.802 1.00 93.69 111 PRO A O 1
ATOM 884 N N . ASN A 1 112 ? -11.324 -10.118 6.883 1.00 95.56 112 ASN A N 1
ATOM 885 C CA . ASN A 1 112 ? -10.808 -10.070 8.257 1.00 95.56 112 ASN A CA 1
ATOM 886 C C . ASN A 1 112 ? -9.444 -9.358 8.369 1.00 95.56 112 ASN A C 1
ATOM 888 O O . ASN A 1 112 ? -8.605 -9.752 9.184 1.00 95.56 112 ASN A O 1
ATOM 892 N N . LEU A 1 113 ? -9.175 -8.385 7.493 1.00 97.69 113 LEU A N 1
ATOM 893 C CA . LEU A 1 113 ? -7.929 -7.629 7.437 1.00 97.69 113 LEU A CA 1
ATOM 894 C C . LEU A 1 113 ? -8.193 -6.148 7.683 1.00 97.69 113 LEU A C 1
ATOM 896 O O . LEU A 1 113 ? -9.010 -5.525 7.011 1.00 97.69 113 LEU A O 1
ATOM 900 N N . SER A 1 114 ? -7.424 -5.568 8.595 1.00 98.06 114 SER A N 1
ATOM 901 C CA . SER A 1 114 ? -7.311 -4.121 8.754 1.00 98.06 114 SER A CA 1
ATOM 902 C C . SER A 1 114 ? -5.959 -3.684 8.207 1.00 98.06 114 SER A C 1
ATOM 904 O O . SER A 1 114 ? -4.922 -4.166 8.658 1.00 98.06 114 SER A O 1
ATOM 906 N N . ILE A 1 115 ? -5.949 -2.797 7.217 1.00 98.50 115 ILE A N 1
ATOM 907 C CA . ILE A 1 115 ? -4.730 -2.409 6.501 1.00 98.50 115 ILE A CA 1
ATOM 908 C C . ILE A 1 115 ? -4.421 -0.942 6.762 1.00 98.50 115 ILE A C 1
ATOM 910 O O . ILE A 1 115 ? -5.311 -0.104 6.741 1.00 98.50 115 ILE A O 1
ATOM 914 N N . ARG A 1 116 ? -3.155 -0.612 6.984 1.00 97.94 116 ARG A N 1
ATOM 915 C CA . ARG A 1 116 ? -2.655 0.763 7.037 1.00 97.94 116 ARG A CA 1
ATOM 916 C C . ARG A 1 116 ? -1.746 1.011 5.848 1.00 97.94 116 ARG A C 1
ATOM 918 O O . ARG A 1 116 ? -1.014 0.104 5.455 1.00 97.94 116 ARG A O 1
ATOM 925 N N . VAL A 1 117 ? -1.778 2.228 5.321 1.00 97.25 117 VAL A N 1
ATOM 926 C CA . VAL A 1 117 ? -0.887 2.687 4.255 1.00 97.25 117 VAL A CA 1
ATOM 927 C C . VAL A 1 117 ? -0.535 4.151 4.501 1.00 97.25 117 VAL A C 1
ATOM 929 O O . VAL A 1 117 ? -1.418 4.938 4.829 1.00 97.25 117 VAL A O 1
ATOM 932 N N . TRP A 1 118 ? 0.744 4.492 4.415 1.00 95.38 118 TRP A N 1
ATOM 933 C CA . TRP A 1 118 ? 1.259 5.837 4.675 1.00 95.38 118 TRP A CA 1
ATOM 934 C C . TRP A 1 118 ? 2.557 6.053 3.893 1.00 95.38 118 TRP A C 1
ATOM 936 O O . TRP A 1 118 ? 3.207 5.084 3.506 1.00 95.38 118 TRP A O 1
ATOM 946 N N . ASP A 1 119 ? 2.950 7.298 3.674 1.00 92.50 119 ASP A N 1
ATOM 947 C CA . ASP A 1 119 ? 4.208 7.675 3.022 1.00 92.50 119 ASP A CA 1
ATOM 948 C C . ASP A 1 119 ? 5.095 8.488 3.989 1.00 92.50 119 ASP A C 1
ATOM 950 O O . ASP A 1 119 ? 4.903 8.460 5.212 1.00 92.50 119 ASP A O 1
ATOM 954 N N . SER A 1 120 ? 6.101 9.190 3.467 1.00 85.50 120 SER A N 1
ATOM 955 C CA . SER A 1 120 ? 6.962 10.095 4.240 1.00 85.50 120 SER A CA 1
ATOM 956 C C . SER A 1 120 ? 6.227 11.303 4.835 1.00 85.50 120 SER A C 1
ATOM 958 O O . SER A 1 120 ? 6.666 11.816 5.869 1.00 85.50 120 SER A O 1
ATOM 960 N N . ASP A 1 121 ? 5.112 11.724 4.233 1.00 83.88 121 ASP A N 1
ATOM 961 C CA . ASP A 1 121 ? 4.270 12.837 4.687 1.00 83.88 121 ASP A CA 1
ATOM 962 C C . ASP A 1 121 ? 3.185 12.385 5.685 1.00 83.88 121 ASP A C 1
ATOM 964 O O . ASP A 1 121 ? 2.570 13.205 6.379 1.00 83.88 121 ASP A O 1
ATOM 968 N N . GLY A 1 122 ? 2.987 11.073 5.825 1.00 87.50 122 GLY A N 1
ATOM 969 C CA . GLY A 1 122 ? 2.094 10.440 6.786 1.00 87.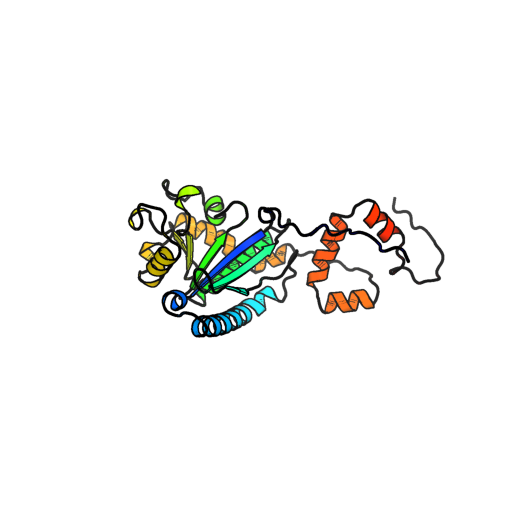50 122 GLY A CA 1
ATOM 970 C C . GLY A 1 122 ? 0.873 9.828 6.106 1.00 87.50 122 GLY A C 1
ATOM 971 O O . GLY A 1 122 ? 0.981 9.004 5.204 1.00 87.50 122 GLY A O 1
ATOM 972 N N . GLU A 1 123 ? -0.324 10.171 6.578 1.00 90.50 123 GLU A N 1
ATOM 973 C CA . GLU A 1 123 ? -1.576 9.595 6.070 1.00 90.50 123 GLU A CA 1
ATOM 974 C C . GLU A 1 123 ? -1.993 10.285 4.748 1.00 90.50 123 GLU A C 1
ATOM 976 O O . GLU A 1 123 ? -2.957 11.054 4.710 1.00 90.50 123 GLU A O 1
ATOM 981 N N . PHE A 1 124 ? -1.273 10.039 3.649 1.00 91.00 124 PHE A N 1
ATOM 982 C CA . PHE A 1 124 ? -1.493 10.722 2.360 1.00 91.00 124 PHE A CA 1
ATOM 983 C C . PHE A 1 124 ? -2.898 10.526 1.769 1.00 91.00 124 PHE A C 1
ATOM 985 O O . PHE A 1 124 ? -3.428 11.425 1.117 1.00 91.00 124 PHE A O 1
ATOM 992 N N . LEU A 1 125 ? -3.580 9.412 2.072 1.00 93.38 125 LEU A N 1
ATOM 993 C CA . LEU A 1 125 ? -4.987 9.221 1.685 1.00 93.38 125 LEU A CA 1
ATOM 994 C C . LEU A 1 125 ? -5.909 10.304 2.270 1.00 93.38 125 LEU A C 1
ATOM 996 O O . LEU A 1 125 ? -6.908 10.680 1.645 1.00 93.38 125 LEU A O 1
ATOM 1000 N N . LEU A 1 126 ? -5.576 10.817 3.460 1.00 92.62 126 LEU A N 1
ATOM 1001 C CA . LEU A 1 126 ? -6.276 11.945 4.065 1.00 92.62 126 LEU A CA 1
ATOM 1002 C C . LEU A 1 126 ? -5.951 13.248 3.334 1.00 92.62 126 LEU A C 1
ATOM 1004 O O . LEU A 1 126 ? -6.863 14.028 3.078 1.00 92.62 126 LEU A O 1
ATOM 1008 N N . ILE A 1 127 ? -4.689 13.472 2.965 1.00 87.88 127 ILE A N 1
ATOM 1009 C CA . ILE A 1 127 ? -4.261 14.671 2.226 1.00 87.88 127 ILE A CA 1
ATOM 1010 C C . ILE A 1 127 ? -5.022 14.773 0.898 1.00 87.88 127 ILE A C 1
ATOM 1012 O O . ILE A 1 127 ? -5.603 15.810 0.580 1.00 87.88 127 ILE A O 1
ATOM 1016 N N . GLU A 1 128 ? -5.117 13.665 0.174 1.00 90.12 128 GLU A N 1
ATOM 1017 C CA . GLU A 1 128 ? -5.838 13.562 -1.100 1.00 90.12 128 GLU A CA 1
ATOM 1018 C C . GLU A 1 128 ? -7.337 13.837 -0.965 1.00 90.12 128 GLU A C 1
ATOM 1020 O O . GLU A 1 128 ? -7.967 14.424 -1.843 1.00 90.12 128 GLU A O 1
ATOM 1025 N N . SER A 1 129 ? -7.909 13.473 0.182 1.00 89.75 129 SER A N 1
ATOM 1026 C CA . SER A 1 129 ? -9.329 13.661 0.478 1.00 89.75 129 SER A CA 1
ATOM 1027 C C . SER A 1 129 ? -9.600 14.860 1.392 1.00 89.75 129 SER A C 1
ATOM 1029 O O . SER A 1 129 ? -10.699 14.958 1.943 1.00 89.75 129 SER A O 1
ATOM 1031 N N . ALA A 1 130 ? -8.639 15.781 1.559 1.00 89.38 130 ALA A N 1
ATOM 1032 C CA . ALA A 1 130 ? -8.648 16.809 2.607 1.00 89.38 130 ALA A CA 1
ATOM 1033 C C . ALA A 1 130 ? -9.925 17.668 2.624 1.00 89.38 130 ALA A C 1
ATOM 1035 O O . ALA A 1 130 ? -10.453 17.980 3.691 1.00 89.38 130 ALA A O 1
ATOM 1036 N N . PHE A 1 131 ? -10.478 17.994 1.451 1.00 90.19 131 PHE A N 1
ATOM 1037 C CA . PHE A 1 131 ? -11.708 18.792 1.318 1.00 90.19 131 PHE A CA 1
ATOM 1038 C C . PHE A 1 131 ? -12.982 18.081 1.797 1.00 90.19 131 PHE A C 1
ATOM 1040 O O . PHE A 1 131 ? -14.037 18.708 1.910 1.00 90.19 131 PHE A O 1
ATOM 1047 N N . HIS A 1 132 ? -12.901 16.782 2.066 1.00 91.62 132 HIS A N 1
ATOM 1048 C CA . HIS A 1 132 ? -14.019 15.935 2.472 1.00 91.62 132 HIS A CA 1
ATOM 1049 C C . HIS A 1 132 ? -13.860 15.386 3.895 1.00 91.62 132 HIS A C 1
ATOM 1051 O O . HIS A 1 132 ? -14.736 14.659 4.370 1.00 91.62 132 HIS A O 1
ATOM 1057 N N . LEU A 1 133 ? -12.765 15.724 4.585 1.00 92.56 133 LEU A N 1
ATOM 1058 C CA . LEU A 1 133 ? -12.488 15.206 5.918 1.00 92.56 133 LEU A CA 1
ATOM 1059 C C . LEU A 1 133 ? -13.324 15.896 7.005 1.00 92.56 133 LEU A C 1
ATOM 1061 O O . LEU A 1 133 ? -13.626 17.092 6.919 1.00 92.56 133 LEU A O 1
ATOM 1065 N N . PRO A 1 134 ? -13.650 15.177 8.092 1.00 91.00 134 PRO A N 1
ATOM 1066 C CA . PRO A 1 134 ? -14.167 15.796 9.303 1.00 91.00 134 PRO A CA 1
ATOM 1067 C C . PRO A 1 134 ? -13.179 16.827 9.870 1.00 91.00 134 PRO A C 1
ATOM 1069 O O . PRO A 1 134 ? -11.990 16.551 9.977 1.00 91.00 134 PRO A O 1
ATOM 1072 N N . LYS A 1 135 ? -13.677 17.980 10.337 1.00 92.00 135 LYS A N 1
ATOM 1073 C CA . LYS A 1 135 ? -12.840 19.089 10.854 1.00 92.00 135 LYS A CA 1
ATOM 1074 C C . LYS A 1 135 ? -11.913 18.719 12.017 1.00 92.00 135 LYS A C 1
ATOM 1076 O O . LYS A 1 135 ? -10.940 19.421 12.260 1.00 92.00 135 LYS A O 1
ATOM 1081 N N . TRP A 1 136 ? -12.259 17.682 12.778 1.00 93.62 136 TRP A N 1
ATOM 1082 C CA . TRP A 1 136 ? -11.451 17.227 13.907 1.00 93.62 136 TRP A CA 1
ATOM 1083 C C . TRP A 1 136 ? -10.217 16.433 13.466 1.00 93.62 136 TRP A C 1
ATOM 1085 O O . TRP A 1 136 ? -9.270 16.334 14.239 1.00 93.62 136 TRP A O 1
ATOM 1095 N N . LEU A 1 137 ? -10.237 15.863 12.256 1.00 93.12 137 LEU A N 1
ATOM 1096 C CA . LEU A 1 137 ? -9.199 14.973 11.761 1.00 93.12 137 LEU A CA 1
ATOM 1097 C C . LEU A 1 137 ? -8.054 15.785 11.156 1.00 93.12 137 LEU A C 1
ATOM 1099 O O . LEU A 1 137 ? -8.232 16.543 10.206 1.00 93.12 137 LEU A O 1
ATOM 1103 N N . ASN A 1 138 ? -6.869 15.610 11.721 1.00 90.75 138 ASN A N 1
ATOM 1104 C CA . ASN A 1 138 ? -5.634 16.280 11.331 1.00 90.75 138 ASN A CA 1
ATOM 1105 C C . ASN A 1 138 ? -4.436 15.340 11.592 1.00 90.75 138 ASN A C 1
ATOM 1107 O O . ASN A 1 138 ? -4.626 14.276 12.196 1.00 90.75 138 ASN A O 1
ATOM 1111 N N . PRO A 1 139 ? -3.206 15.698 11.175 1.00 89.75 139 PRO A N 1
ATOM 1112 C CA . PRO A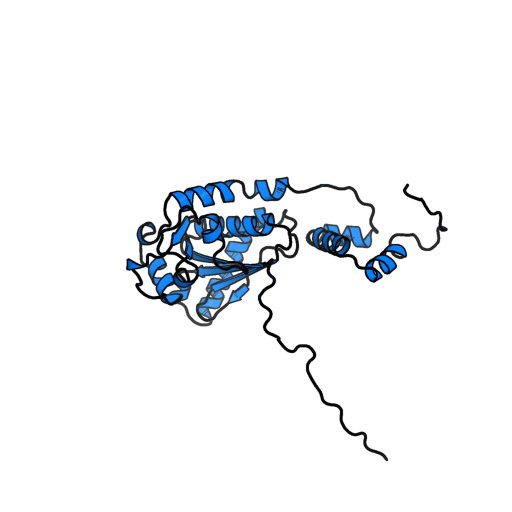 1 139 ? -2.042 14.827 11.353 1.00 89.75 139 PRO A CA 1
ATOM 1113 C C . PRO A 1 139 ? -1.833 14.366 12.804 1.00 89.75 139 PRO A C 1
ATOM 1115 O O . PRO A 1 139 ? -1.553 13.195 13.041 1.00 89.75 139 PRO A O 1
ATOM 1118 N N . GLU A 1 140 ? -2.080 15.237 13.785 1.00 88.88 140 GLU A N 1
ATOM 1119 C CA . GLU A 1 140 ? -1.897 14.933 15.211 1.00 88.88 140 GLU A CA 1
ATOM 1120 C C . GLU A 1 140 ? -2.956 13.982 15.784 1.00 88.88 140 GLU A C 1
ATOM 1122 O O . GLU A 1 140 ? -2.684 13.269 16.744 1.00 88.88 140 GLU A O 1
ATOM 1127 N N . THR A 1 141 ? -4.164 13.961 15.217 1.00 92.44 141 THR A N 1
ATOM 1128 C CA . THR A 1 141 ? -5.303 13.167 15.718 1.00 92.44 141 THR A CA 1
ATOM 1129 C C . THR A 1 141 ? -5.552 11.889 14.924 1.00 92.44 141 THR A C 1
ATOM 1131 O O . THR A 1 141 ? -6.248 11.003 15.422 1.00 92.44 141 THR A O 1
ATOM 1134 N N . SER A 1 142 ? -4.993 11.780 13.717 1.00 93.56 142 SER A N 1
ATOM 1135 C CA . SER A 1 142 ? -5.199 10.670 12.772 1.00 93.56 142 SER A CA 1
ATOM 1136 C C . SER A 1 142 ? -4.475 9.370 13.141 1.00 93.56 142 SER A C 1
ATOM 1138 O O . SER A 1 142 ? -4.860 8.296 12.672 1.00 93.56 142 SER A O 1
ATOM 1140 N N . VAL A 1 143 ? -3.462 9.450 14.010 1.00 94.19 143 VAL A N 1
ATOM 1141 C CA . VAL A 1 143 ? -2.612 8.313 14.387 1.00 94.19 143 VAL A CA 1
ATOM 1142 C C . VAL A 1 143 ? -3.458 7.139 14.887 1.00 94.19 143 VAL A C 1
ATOM 1144 O O . VAL A 1 143 ? -4.259 7.277 15.812 1.00 94.19 143 VAL A O 1
ATOM 1147 N N . ASN A 1 144 ? -3.250 5.969 14.274 1.00 95.62 144 ASN A N 1
ATOM 1148 C CA . ASN A 1 144 ? -3.986 4.728 14.542 1.00 95.62 144 ASN A CA 1
ATOM 1149 C C . ASN A 1 144 ? -5.512 4.850 14.365 1.00 95.62 144 ASN A C 1
ATOM 1151 O O . ASN A 1 144 ? -6.252 4.153 15.055 1.00 95.62 144 ASN A O 1
ATOM 1155 N N . ARG A 1 145 ? -6.020 5.706 13.470 1.00 96.38 145 ARG A N 1
ATOM 1156 C CA . ARG A 1 145 ? -7.467 5.792 13.172 1.00 96.38 145 ARG A CA 1
ATOM 1157 C C . ARG A 1 145 ? -7.838 5.452 11.744 1.00 96.38 145 ARG A C 1
ATOM 1159 O O . ARG A 1 145 ? -9.004 5.156 11.510 1.00 96.38 145 ARG A O 1
ATOM 1166 N N . VAL A 1 146 ? -6.885 5.533 10.825 1.00 97.00 146 VAL A N 1
ATOM 1167 C CA . VAL A 1 146 ? -7.117 5.369 9.392 1.00 97.00 146 VAL A CA 1
ATOM 1168 C C . VAL A 1 146 ? -6.739 3.955 8.983 1.00 97.00 146 VAL A C 1
ATOM 1170 O O . VAL A 1 146 ? -5.608 3.520 9.205 1.00 97.00 146 VAL A O 1
ATOM 1173 N N . PHE A 1 147 ? -7.698 3.230 8.417 1.00 97.94 147 PHE A N 1
ATOM 1174 C CA . PHE A 1 147 ? -7.509 1.858 7.964 1.00 97.94 147 PHE A CA 1
ATOM 1175 C C . PHE A 1 147 ? -8.267 1.614 6.663 1.00 97.94 147 PHE A C 1
ATOM 1177 O O . PHE A 1 147 ? -9.308 2.209 6.422 1.00 97.94 147 PHE A O 1
ATOM 1184 N N . ILE A 1 148 ? -7.772 0.706 5.837 1.00 98.31 148 ILE A N 1
ATOM 1185 C CA . ILE A 1 148 ? -8.497 0.126 4.712 1.00 98.31 148 ILE A CA 1
ATOM 1186 C C . ILE A 1 148 ? -9.016 -1.234 5.179 1.00 98.31 148 ILE A C 1
ATOM 1188 O O . ILE A 1 148 ? -8.243 -2.056 5.681 1.00 98.31 148 ILE A O 1
ATOM 1192 N N . ARG A 1 149 ? -10.318 -1.470 5.038 1.00 97.75 149 ARG A N 1
ATOM 1193 C CA . ARG A 1 149 ? -10.980 -2.725 5.414 1.00 97.75 149 ARG A CA 1
ATOM 1194 C C . ARG A 1 149 ? -12.191 -2.936 4.507 1.00 97.75 149 ARG A C 1
ATOM 1196 O O . ARG A 1 149 ? -12.819 -1.967 4.099 1.00 97.75 149 ARG A O 1
ATOM 1203 N N . HIS A 1 150 ? -12.463 -4.180 4.110 1.00 96.56 150 HIS A N 1
ATOM 1204 C CA . HIS A 1 150 ? -13.581 -4.524 3.214 1.00 96.56 150 HIS A CA 1
ATOM 1205 C C . HIS A 1 150 ? -13.632 -3.729 1.887 1.00 96.56 150 HIS A C 1
ATOM 1207 O O . HIS A 1 150 ? -14.694 -3.547 1.294 1.00 96.56 150 HIS A O 1
ATOM 1213 N N . GLY A 1 151 ? -12.487 -3.250 1.389 1.00 96.50 151 GLY A N 1
ATOM 1214 C CA . GLY A 1 151 ? -12.411 -2.404 0.194 1.00 96.50 151 GLY A CA 1
ATOM 1215 C C . GLY A 1 151 ? -12.889 -0.962 0.404 1.00 96.50 151 GLY A C 1
ATOM 1216 O O . GLY A 1 151 ? -13.190 -0.276 -0.573 1.00 96.50 151 GLY A O 1
ATOM 1217 N N . LEU A 1 152 ? -12.978 -0.497 1.650 1.00 97.19 152 LEU A N 1
ATOM 1218 C CA . LEU A 1 152 ? -13.428 0.839 2.035 1.00 97.19 152 LEU A CA 1
ATOM 1219 C C . LEU A 1 152 ? -12.413 1.494 2.976 1.00 97.19 152 LEU A C 1
ATOM 1221 O O . LEU A 1 152 ? -11.624 0.816 3.639 1.00 97.19 152 LEU A O 1
ATOM 1225 N N . LEU A 1 153 ? -12.428 2.828 3.039 1.00 97.62 153 LEU A N 1
ATOM 1226 C CA . LEU A 1 153 ? -11.638 3.562 4.028 1.00 97.62 153 LEU A CA 1
ATOM 1227 C C . LEU A 1 153 ? -12.414 3.674 5.347 1.00 97.62 153 LEU A C 1
ATOM 1229 O O . LEU A 1 153 ? -13.558 4.117 5.374 1.00 97.62 153 LEU A O 1
ATOM 1233 N N . HIS A 1 154 ? -11.770 3.352 6.453 1.00 97.62 154 HIS A N 1
ATOM 1234 C CA . HIS A 1 154 ? -12.290 3.497 7.802 1.00 97.62 154 HIS A CA 1
ATOM 1235 C C . HIS A 1 154 ? -11.496 4.569 8.547 1.00 97.62 154 HIS A C 1
ATOM 1237 O O . HIS A 1 154 ? -10.266 4.578 8.532 1.00 97.62 154 HIS A O 1
ATOM 1243 N N . ILE A 1 155 ? -12.211 5.477 9.204 1.00 96.88 155 ILE A N 1
ATOM 1244 C CA . ILE A 1 155 ? -11.696 6.509 10.097 1.00 96.88 155 ILE A CA 1
ATOM 1245 C C . ILE A 1 155 ? -12.393 6.332 11.447 1.00 96.88 155 ILE A C 1
ATOM 1247 O O . ILE A 1 155 ? -13.554 6.705 11.623 1.00 96.88 155 ILE A O 1
ATOM 1251 N N . ILE A 1 156 ? -11.676 5.788 12.430 1.00 96.50 156 ILE A N 1
ATOM 1252 C CA . ILE A 1 156 ? -12.221 5.569 13.775 1.00 96.50 156 ILE A CA 1
ATOM 1253 C C . ILE A 1 156 ? -12.586 6.921 14.413 1.00 96.50 156 ILE A C 1
ATOM 1255 O O . ILE A 1 156 ? -11.704 7.768 14.617 1.00 96.50 156 ILE A O 1
ATOM 1259 N N . PRO A 1 157 ? -13.858 7.141 14.790 1.00 94.06 157 PRO A N 1
ATOM 1260 C CA . PRO A 1 157 ? -14.329 8.453 15.205 1.00 94.06 157 PRO A CA 1
ATOM 1261 C C . PRO A 1 157 ? -13.732 8.886 16.548 1.00 94.06 157 PRO A C 1
ATOM 1263 O O . PRO A 1 157 ? -13.519 8.082 17.461 1.00 94.06 157 PRO A O 1
ATOM 1266 N N . GLN A 1 158 ? -13.517 10.194 16.704 1.00 93.56 158 GLN A N 1
ATOM 1267 C CA . GLN A 1 158 ? -13.030 10.785 17.956 1.00 93.56 158 GLN A CA 1
ATOM 1268 C C . GLN A 1 158 ? -13.955 10.499 19.152 1.00 93.56 158 GLN A C 1
ATOM 1270 O O . GLN A 1 158 ? -13.491 10.385 20.280 1.00 93.56 158 GLN A O 1
ATOM 1275 N N . SER A 1 159 ? -15.258 10.316 18.926 1.00 92.81 159 SER A N 1
ATOM 1276 C CA . SER A 1 159 ? -16.211 9.958 19.985 1.00 92.81 159 SER A CA 1
ATOM 1277 C C . SER A 1 159 ? -15.943 8.588 20.613 1.00 92.81 159 SER A C 1
ATOM 1279 O O . SER A 1 159 ? -16.257 8.390 21.783 1.00 92.81 159 SER A O 1
ATOM 1281 N N . SER A 1 160 ? -15.354 7.651 19.862 1.00 92.62 160 SER A N 1
ATOM 1282 C CA . SER A 1 160 ? -15.014 6.316 20.374 1.00 92.62 160 SER A CA 1
ATOM 1283 C C . SER A 1 160 ? -13.715 6.316 21.177 1.00 92.62 160 SER A C 1
ATOM 1285 O O . SER A 1 160 ? -13.581 5.556 22.130 1.00 92.62 160 SER A O 1
ATOM 1287 N N . PHE A 1 161 ? -12.784 7.205 20.824 1.00 93.50 161 PHE A N 1
ATOM 1288 C CA . PHE A 1 161 ? -11.528 7.405 21.541 1.00 93.50 161 PHE A CA 1
ATOM 1289 C C . PHE A 1 161 ? -11.255 8.907 21.647 1.00 93.50 161 PHE A C 1
ATOM 1291 O O . PHE A 1 161 ? -10.792 9.494 20.670 1.00 93.50 161 PHE A O 1
ATOM 1298 N N . PRO A 1 162 ? -11.534 9.556 22.791 1.00 89.31 162 PRO A N 1
ATOM 1299 C CA . PRO A 1 162 ? -11.297 10.994 22.949 1.00 89.31 162 PRO A CA 1
ATOM 1300 C C . PRO A 1 162 ? -9.815 11.382 22.844 1.00 89.31 162 PRO A C 1
ATOM 1302 O O . PRO A 1 162 ? -9.487 12.492 22.430 1.00 89.31 162 PRO A O 1
ATOM 1305 N N . THR A 1 163 ? -8.924 10.457 23.204 1.00 91.94 163 THR A N 1
ATOM 1306 C CA . THR A 1 163 ? -7.467 10.571 23.087 1.00 91.94 163 THR A CA 1
ATOM 1307 C C . THR A 1 163 ? -6.941 9.716 21.931 1.00 91.94 163 THR A C 1
ATOM 1309 O O . THR A 1 163 ? -7.695 8.981 21.291 1.00 91.94 163 THR A O 1
ATOM 1312 N N . LEU A 1 164 ? -5.642 9.816 21.634 1.00 93.19 164 LEU A N 1
ATOM 1313 C CA . LEU A 1 164 ? -5.004 8.966 20.630 1.00 93.19 164 LEU A CA 1
ATOM 1314 C C . LEU A 1 164 ? -5.081 7.484 21.036 1.00 93.19 164 LEU A C 1
ATOM 1316 O O . LEU A 1 164 ? -4.565 7.128 22.101 1.00 93.19 164 LEU A O 1
ATOM 1320 N N . PRO A 1 165 ? -5.708 6.621 20.216 1.00 95.75 165 PRO A N 1
ATOM 1321 C CA . PRO A 1 165 ? -5.809 5.207 20.528 1.00 95.75 165 PRO A CA 1
ATOM 1322 C C . PRO A 1 165 ? -4.466 4.504 20.314 1.00 95.75 165 PRO A C 1
ATOM 1324 O O . PRO A 1 165 ? -3.668 4.856 19.433 1.00 95.75 165 PRO A O 1
ATOM 1327 N N . LYS A 1 166 ? -4.221 3.456 21.104 1.00 95.94 166 LYS A N 1
ATOM 1328 C CA . LYS A 1 166 ? -3.154 2.505 20.787 1.00 95.94 166 LYS A CA 1
ATOM 1329 C C . LYS A 1 166 ? -3.577 1.689 19.569 1.00 95.94 166 LYS A C 1
ATOM 1331 O O . LYS A 1 166 ? -4.758 1.408 19.393 1.00 95.94 166 LYS A O 1
ATOM 1336 N N . LEU A 1 167 ? -2.602 1.255 18.771 1.00 96.00 167 LEU A N 1
ATOM 1337 C CA . LEU A 1 167 ? -2.849 0.449 17.572 1.00 96.00 167 LEU A CA 1
ATOM 1338 C C . LEU A 1 167 ? -3.747 -0.764 17.862 1.00 96.00 167 LEU A C 1
ATOM 1340 O O . LEU A 1 167 ? -4.702 -1.011 17.138 1.00 96.00 167 LEU A O 1
ATOM 1344 N N . GLU A 1 168 ? -3.469 -1.487 18.944 1.00 95.62 168 GLU A N 1
ATOM 1345 C CA . GLU A 1 168 ? -4.230 -2.679 19.320 1.00 95.62 168 GLU A CA 1
ATOM 1346 C C . GLU A 1 168 ? -5.695 -2.367 19.675 1.00 95.62 168 GLU A C 1
ATOM 1348 O O . GLU A 1 168 ? -6.590 -3.128 19.319 1.00 95.62 168 GLU A O 1
ATOM 1353 N N . ASP A 1 16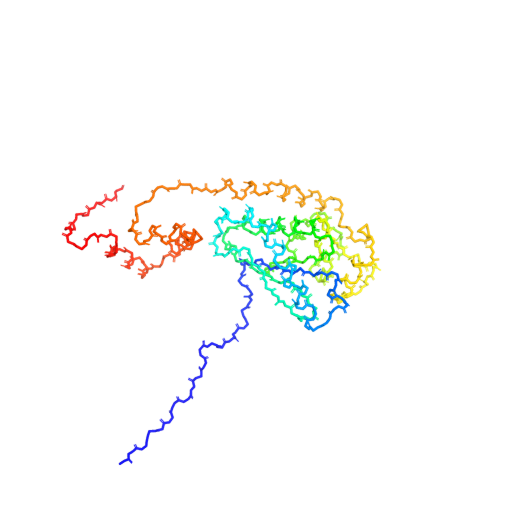9 ? -5.962 -1.224 20.316 1.00 96.00 169 ASP A N 1
ATOM 1354 C CA . ASP A 1 169 ? -7.325 -0.795 20.656 1.00 96.00 169 ASP A CA 1
ATOM 1355 C C . ASP A 1 169 ? -8.126 -0.451 19.396 1.00 96.00 169 ASP A C 1
ATOM 1357 O O . ASP A 1 169 ? -9.290 -0.832 19.272 1.00 96.00 169 ASP A O 1
ATOM 1361 N N . SER A 1 170 ? -7.481 0.203 18.429 1.00 97.00 170 SER A N 1
ATOM 1362 C CA . SER A 1 170 ? -8.063 0.492 17.118 1.00 97.00 170 SER A CA 1
ATOM 1363 C C . SER A 1 170 ? -8.378 -0.775 16.329 1.00 97.00 170 SER A C 1
ATOM 1365 O O . SER A 1 170 ? -9.460 -0.897 15.761 1.00 97.00 170 SER A O 1
ATOM 1367 N N . LEU A 1 171 ? -7.464 -1.747 16.329 1.00 96.81 171 LEU A N 1
ATOM 1368 C CA . LEU A 1 171 ? -7.675 -3.032 15.664 1.00 96.81 171 LEU A CA 1
ATOM 1369 C C . LEU A 1 171 ? -8.824 -3.817 16.315 1.00 96.81 171 LEU A C 1
ATOM 1371 O O . LEU A 1 171 ? -9.689 -4.325 15.606 1.00 96.81 171 LEU A O 1
ATOM 1375 N N . ARG A 1 172 ? -8.901 -3.861 17.654 1.00 95.81 172 ARG A N 1
ATOM 1376 C CA . ARG A 1 172 ? -10.040 -4.474 18.366 1.00 95.81 172 ARG A CA 1
ATOM 1377 C C . ARG A 1 172 ? -11.358 -3.771 18.058 1.00 95.81 172 ARG A C 1
ATOM 1379 O O . ARG A 1 172 ? -12.382 -4.439 17.926 1.00 95.81 172 ARG A O 1
ATOM 1386 N N . PHE A 1 173 ? -11.349 -2.443 17.944 1.00 96.31 173 PHE A N 1
ATOM 1387 C CA . PHE A 1 173 ? -12.536 -1.677 17.567 1.00 96.31 173 PHE A CA 1
ATOM 1388 C C . PHE A 1 173 ? -13.053 -2.107 16.190 1.00 96.31 173 PHE A C 1
ATOM 1390 O O . PHE A 1 173 ? -14.241 -2.383 16.056 1.00 96.31 173 PHE A O 1
ATOM 1397 N N . LEU A 1 174 ? -12.160 -2.221 15.203 1.00 96.31 174 LEU A N 1
ATOM 1398 C CA . LEU A 1 174 ? -12.508 -2.626 13.838 1.00 96.31 174 LEU A CA 1
ATOM 1399 C C . LEU A 1 174 ? -12.933 -4.096 13.736 1.00 96.31 174 LEU A C 1
ATOM 1401 O O . LEU A 1 174 ? -13.824 -4.414 12.961 1.00 96.31 174 LEU A O 1
ATOM 1405 N N . ALA A 1 175 ? -12.332 -4.988 14.524 1.00 94.62 175 ALA A N 1
ATOM 1406 C CA . ALA A 1 175 ? -12.665 -6.413 14.501 1.00 94.62 175 ALA A CA 1
ATOM 1407 C C . ALA A 1 175 ? -13.998 -6.748 15.202 1.00 94.62 175 ALA A C 1
ATOM 1409 O O . ALA A 1 175 ? -14.581 -7.797 14.944 1.00 94.62 175 ALA A O 1
ATOM 1410 N N . SER A 1 176 ? -14.463 -5.898 16.127 1.00 90.44 176 SER A N 1
ATOM 1411 C CA . SER A 1 176 ? -15.629 -6.184 16.985 1.00 90.44 176 SER A CA 1
ATOM 1412 C C . SER A 1 176 ? -16.917 -5.469 16.587 1.00 90.44 176 SER A C 1
ATOM 1414 O O . SER A 1 176 ? -17.971 -5.774 17.147 1.00 90.44 176 SER A O 1
ATOM 1416 N N . ARG A 1 177 ? -16.849 -4.498 15.675 1.00 84.44 177 ARG A N 1
ATOM 1417 C CA . ARG A 1 177 ? -17.985 -3.656 15.292 1.00 84.44 177 ARG A CA 1
ATOM 1418 C C . ARG A 1 177 ? -18.265 -3.742 13.804 1.00 84.44 177 ARG A C 1
ATOM 1420 O O . ARG A 1 177 ? -17.375 -4.034 13.015 1.00 84.44 177 ARG A O 1
ATOM 1427 N N . ASP A 1 178 ? -19.496 -3.397 13.452 1.00 84.38 178 ASP A N 1
ATOM 1428 C CA . ASP A 1 178 ? -19.895 -3.221 12.064 1.00 84.38 178 ASP A CA 1
ATOM 1429 C C . ASP A 1 178 ? -19.165 -2.032 11.424 1.00 84.38 178 ASP A C 1
ATOM 1431 O O . ASP A 1 178 ? -18.821 -1.039 12.088 1.00 84.38 178 ASP A O 1
ATOM 1435 N N . ASP A 1 179 ? -18.985 -2.127 10.110 1.00 81.38 179 ASP A N 1
ATOM 1436 C CA . ASP A 1 179 ? -18.260 -1.156 9.290 1.00 81.38 179 ASP A CA 1
ATOM 1437 C C . ASP A 1 179 ? -18.784 0.274 9.453 1.00 81.38 179 ASP A C 1
ATOM 1439 O O . ASP A 1 179 ? -17.993 1.212 9.583 1.00 81.38 179 ASP A O 1
ATOM 1443 N N . ASP A 1 180 ? -20.105 0.433 9.553 1.00 86.06 180 ASP A N 1
ATOM 1444 C CA . ASP A 1 180 ? -20.795 1.722 9.680 1.00 86.06 180 ASP A CA 1
ATOM 1445 C C . ASP A 1 180 ? -20.287 2.568 10.859 1.00 86.06 180 ASP A C 1
ATOM 1447 O O . ASP A 1 180 ? -20.360 3.796 10.839 1.00 86.06 180 ASP A O 1
ATOM 1451 N N . SER A 1 181 ? -19.728 1.931 11.893 1.00 90.62 181 SER A N 1
ATOM 1452 C CA . SER A 1 181 ? -19.219 2.621 13.083 1.00 90.62 181 SER A CA 1
ATOM 1453 C C . SER A 1 181 ? -17.906 3.382 12.862 1.00 90.62 181 SER A C 1
ATOM 1455 O O . SER A 1 181 ? -17.548 4.243 13.671 1.00 90.62 181 SER A O 1
ATOM 1457 N N . SER A 1 182 ? -17.177 3.057 11.795 1.00 94.88 182 SER A N 1
ATOM 1458 C CA . SER A 1 182 ? -15.882 3.655 11.453 1.00 94.88 182 SER A CA 1
ATOM 1459 C C . SER A 1 182 ? -15.770 4.055 9.990 1.00 94.88 182 SER A C 1
ATOM 1461 O O . SER A 1 182 ? -14.721 4.546 9.592 1.00 94.88 182 SER A O 1
ATOM 1463 N N . LEU A 1 183 ? -16.808 3.865 9.181 1.00 96.62 183 LEU A N 1
ATOM 1464 C CA . LEU A 1 183 ? -16.756 4.175 7.763 1.00 96.62 183 LEU A CA 1
ATOM 1465 C C . LEU A 1 183 ? -16.430 5.661 7.537 1.00 96.62 183 LEU A C 1
ATOM 1467 O O . LEU A 1 183 ? -17.046 6.553 8.126 1.00 96.62 183 LEU A O 1
ATOM 1471 N N . ALA A 1 184 ? -15.445 5.941 6.679 1.00 95.81 184 ALA A N 1
ATOM 1472 C CA . ALA A 1 184 ? -15.142 7.314 6.287 1.00 95.81 184 ALA A CA 1
ATOM 1473 C C . ALA A 1 184 ? -16.334 7.938 5.529 1.00 95.81 184 ALA A C 1
ATOM 1475 O O . ALA A 1 184 ? -17.071 7.202 4.867 1.00 95.81 184 ALA A O 1
ATOM 1476 N N . PRO A 1 185 ? -16.507 9.277 5.559 1.00 95.69 185 PRO A N 1
ATOM 1477 C CA . PRO A 1 185 ? -17.620 9.948 4.886 1.00 95.69 185 PRO A CA 1
ATOM 1478 C C . PRO A 1 185 ? -17.754 9.568 3.405 1.00 95.69 185 PRO A C 1
ATOM 1480 O O . PRO A 1 185 ? -16.747 9.437 2.709 1.00 95.69 185 PRO A O 1
ATOM 1483 N N . ASP A 1 186 ? -18.983 9.499 2.889 1.00 95.69 186 ASP A N 1
ATOM 1484 C CA . ASP A 1 186 ? -19.262 9.091 1.499 1.00 95.69 186 ASP A CA 1
ATOM 1485 C C . ASP A 1 186 ? -18.469 9.881 0.452 1.00 95.69 186 ASP A C 1
ATOM 1487 O O . ASP A 1 186 ? -18.046 9.328 -0.562 1.00 95.69 186 ASP A O 1
ATOM 1491 N N . ALA A 1 187 ? -18.230 11.170 0.704 1.00 95.62 187 ALA A N 1
ATOM 1492 C CA . ALA A 1 187 ? -17.430 12.016 -0.174 1.00 95.62 187 ALA A CA 1
ATOM 1493 C C . ALA A 1 187 ? -15.963 11.550 -0.263 1.00 95.62 187 ALA A C 1
ATOM 1495 O O . ALA A 1 187 ? -15.397 11.532 -1.355 1.00 95.62 187 ALA A O 1
ATOM 1496 N N . VAL A 1 188 ? -15.376 11.105 0.856 1.00 96.00 188 VAL A N 1
ATOM 1497 C CA . VAL A 1 188 ? -14.031 10.505 0.904 1.00 96.00 188 VAL A CA 1
ATOM 1498 C C . VAL A 1 188 ? -14.029 9.171 0.158 1.00 96.00 188 VAL A C 1
ATOM 1500 O O . VAL A 1 188 ? -13.191 8.956 -0.716 1.00 96.00 188 VAL A O 1
ATOM 1503 N N . GLN A 1 189 ? -15.014 8.306 0.426 1.00 96.19 189 GLN A N 1
ATOM 1504 C CA . GLN A 1 189 ? -15.136 7.009 -0.254 1.00 96.19 189 GLN A CA 1
ATOM 1505 C C . GLN A 1 189 ? -15.257 7.173 -1.767 1.00 96.19 189 GLN A C 1
ATOM 1507 O O . GLN A 1 189 ? -14.608 6.470 -2.536 1.00 96.19 189 GLN A O 1
ATOM 1512 N N . LEU A 1 190 ? -16.112 8.095 -2.213 1.00 95.44 190 LEU A N 1
ATOM 1513 C CA . LEU A 1 190 ? -16.338 8.363 -3.626 1.00 95.44 190 LEU A CA 1
ATOM 1514 C C . LEU A 1 190 ? -15.079 8.910 -4.298 1.00 95.44 190 LEU A C 1
ATOM 1516 O O . LEU A 1 190 ? -14.756 8.466 -5.401 1.00 95.44 190 LEU A O 1
ATOM 1520 N N . HIS A 1 191 ? -14.375 9.834 -3.642 1.00 94.25 191 HIS A N 1
ATOM 1521 C CA . HIS A 1 191 ? -13.124 10.387 -4.150 1.00 94.25 191 HIS A CA 1
ATOM 1522 C C . HIS A 1 191 ? -12.075 9.286 -4.354 1.00 94.25 191 HIS A C 1
ATOM 1524 O O . HIS A 1 191 ? -11.573 9.113 -5.466 1.00 94.25 191 HIS A O 1
ATOM 1530 N N . LEU A 1 192 ? -11.816 8.486 -3.316 1.00 95.38 192 LEU A N 1
ATOM 1531 C CA . LEU A 1 192 ? -10.837 7.402 -3.377 1.00 95.38 192 LEU A CA 1
ATOM 1532 C C . LEU A 1 192 ? -11.235 6.338 -4.396 1.00 95.38 192 LEU A C 1
ATOM 1534 O O . LEU A 1 192 ? -10.425 5.998 -5.250 1.00 95.38 192 LEU A O 1
ATOM 1538 N N . ARG A 1 193 ? -12.494 5.886 -4.392 1.00 95.12 193 ARG A N 1
ATOM 1539 C CA . ARG A 1 193 ? -13.021 4.914 -5.364 1.00 95.12 193 ARG A CA 1
ATOM 1540 C C . ARG A 1 193 ? -12.871 5.384 -6.805 1.00 95.12 193 ARG A C 1
ATOM 1542 O O . ARG A 1 193 ? -12.557 4.576 -7.671 1.00 95.12 193 ARG A O 1
ATOM 1549 N N . LYS A 1 194 ? -13.083 6.675 -7.077 1.00 94.25 194 LYS A N 1
ATOM 1550 C CA . LYS A 1 194 ? -12.860 7.242 -8.413 1.00 94.25 194 LYS A CA 1
ATOM 1551 C C . LYS A 1 194 ? -11.383 7.179 -8.802 1.00 94.25 194 LYS A C 1
ATOM 1553 O O . LYS A 1 194 ? -11.088 6.874 -9.950 1.00 94.25 194 LYS A O 1
ATOM 1558 N N . LYS A 1 195 ? -10.475 7.451 -7.860 1.00 91.88 195 LYS A N 1
ATOM 1559 C CA . LYS A 1 195 ? -9.027 7.438 -8.097 1.00 91.88 195 LYS A CA 1
ATOM 1560 C C . LYS A 1 195 ? -8.491 6.018 -8.308 1.00 91.88 195 LYS A C 1
ATOM 1562 O O . LYS A 1 195 ? -7.807 5.773 -9.296 1.00 91.88 195 LYS A O 1
ATOM 1567 N N . ILE A 1 196 ? -8.859 5.071 -7.443 1.00 94.69 196 ILE A N 1
ATOM 1568 C CA . ILE A 1 196 ? -8.401 3.673 -7.537 1.00 94.69 196 ILE A CA 1
ATOM 1569 C C . ILE A 1 196 ? -9.146 2.863 -8.606 1.00 94.69 196 ILE A C 1
ATOM 1571 O O . ILE A 1 196 ? -8.618 1.870 -9.087 1.00 94.69 196 ILE A O 1
ATOM 1575 N N . GLY A 1 197 ? -10.355 3.271 -9.003 1.00 93.56 197 GLY A N 1
ATOM 1576 C CA . GLY A 1 197 ? -11.193 2.527 -9.950 1.00 93.56 197 GLY A CA 1
ATOM 1577 C C . GLY A 1 197 ? -10.670 2.488 -11.388 1.00 93.56 197 GLY A C 1
ATOM 1578 O O . GLY A 1 197 ? -11.224 1.767 -12.211 1.00 93.56 197 GLY A O 1
ATOM 1579 N N . GLU A 1 198 ? -9.628 3.261 -11.706 1.00 92.06 198 GLU A N 1
ATOM 1580 C CA . GLU A 1 198 ? -8.933 3.194 -12.997 1.00 92.06 198 GLU A CA 1
ATOM 1581 C C . GLU A 1 198 ? -7.786 2.169 -13.009 1.00 92.06 198 GLU A C 1
ATOM 1583 O O . GLU A 1 198 ? -7.215 1.916 -14.072 1.00 92.06 198 GLU A O 1
ATOM 1588 N N . TYR A 1 199 ? -7.421 1.609 -11.852 1.00 93.88 199 TYR A N 1
ATOM 1589 C CA . TYR A 1 199 ? -6.409 0.563 -11.735 1.00 93.88 199 TYR A CA 1
ATOM 1590 C C . TYR A 1 199 ? -7.054 -0.825 -11.884 1.00 93.88 199 TYR A C 1
ATOM 1592 O O . TYR A 1 199 ? -8.191 -1.026 -11.452 1.00 93.88 199 TYR A O 1
ATOM 1600 N N . PRO A 1 200 ? -6.328 -1.796 -12.465 1.00 92.00 200 PRO A N 1
ATOM 1601 C CA . PRO A 1 200 ? -4.908 -1.733 -12.824 1.00 92.00 200 PRO A CA 1
ATOM 1602 C C . PRO A 1 200 ? -4.621 -1.079 -14.186 1.00 92.00 200 PRO A C 1
ATOM 1604 O O . PRO A 1 200 ? -3.467 -0.784 -14.487 1.00 92.00 200 PRO A O 1
ATOM 1607 N N . GLU A 1 201 ? -5.627 -0.827 -15.024 1.00 90.56 201 GLU A N 1
ATOM 1608 C CA . GLU A 1 201 ? -5.454 -0.394 -16.416 1.00 90.56 201 GLU A CA 1
ATOM 1609 C C . GLU A 1 201 ? -4.649 0.898 -16.540 1.00 90.56 201 GLU A C 1
ATOM 1611 O O . GLU A 1 201 ? -3.834 1.024 -17.453 1.00 90.56 201 GLU A O 1
ATOM 1616 N N . ARG A 1 202 ? -4.855 1.856 -15.634 1.00 90.38 202 ARG A N 1
ATOM 1617 C CA . ARG A 1 202 ? -4.137 3.132 -15.607 1.00 90.38 202 ARG A CA 1
ATOM 1618 C C . ARG A 1 202 ? -2.625 2.955 -15.490 1.00 90.38 202 ARG A C 1
ATOM 1620 O O . ARG A 1 202 ? -1.906 3.579 -16.268 1.00 90.38 202 ARG A O 1
ATOM 1627 N N . ALA A 1 203 ? -2.167 2.052 -14.622 1.00 85.56 203 ALA A N 1
ATOM 1628 C CA . ALA A 1 203 ? -0.745 1.748 -14.462 1.00 85.56 203 ALA A CA 1
ATOM 1629 C C . ALA A 1 203 ? -0.121 1.268 -15.789 1.00 85.56 203 ALA A C 1
ATOM 1631 O O . ALA A 1 203 ? 1.014 1.604 -16.119 1.00 85.56 203 ALA A O 1
ATOM 1632 N N . TYR A 1 204 ? -0.894 0.563 -16.623 1.00 83.38 204 TYR A N 1
ATOM 1633 C CA . TYR A 1 204 ? -0.446 0.096 -17.938 1.00 83.38 204 TYR A CA 1
ATOM 1634 C C . TYR A 1 204 ? -0.538 1.145 -19.059 1.00 83.38 204 TYR A C 1
ATOM 1636 O O . TYR A 1 204 ? 0.102 0.971 -20.099 1.00 83.38 204 TYR A O 1
ATOM 1644 N N . ARG A 1 205 ? -1.307 2.233 -18.895 1.00 85.25 205 ARG A N 1
ATOM 1645 C CA . ARG A 1 205 ? -1.474 3.264 -19.945 1.00 85.25 205 ARG A CA 1
ATOM 1646 C C . ARG A 1 205 ? -0.214 4.092 -20.167 1.00 85.25 205 ARG A C 1
ATOM 1648 O O . ARG A 1 205 ? 0.048 4.489 -21.299 1.00 85.25 205 ARG A O 1
ATOM 1655 N N . ASN A 1 206 ? 0.572 4.316 -19.118 1.00 73.75 206 ASN A N 1
ATOM 1656 C CA . ASN A 1 206 ? 1.767 5.160 -19.171 1.00 73.75 206 ASN A CA 1
ATOM 1657 C C . ASN A 1 206 ? 3.046 4.377 -19.529 1.00 73.75 206 ASN A C 1
ATOM 1659 O O . ASN A 1 206 ? 4.157 4.845 -19.291 1.00 73.75 206 ASN A O 1
ATOM 1663 N N . VAL A 1 207 ? 2.912 3.192 -20.139 1.00 77.38 207 VAL A N 1
ATOM 1664 C CA . VAL A 1 207 ? 4.049 2.344 -20.524 1.00 77.38 207 VAL A CA 1
ATOM 1665 C C . VAL A 1 207 ? 4.474 2.614 -21.968 1.00 77.38 207 VAL A C 1
ATOM 1667 O O . VAL A 1 207 ? 3.725 2.385 -22.920 1.00 77.38 207 VAL A O 1
ATOM 1670 N N . HIS A 1 208 ? 5.729 3.027 -22.158 1.00 81.50 208 HIS A N 1
ATOM 1671 C CA . HIS A 1 208 ? 6.317 3.212 -23.484 1.00 81.50 208 HIS A CA 1
ATOM 1672 C C . HIS A 1 208 ? 7.034 1.940 -23.974 1.00 81.50 208 HIS A C 1
ATOM 1674 O O . HIS A 1 208 ? 7.835 1.338 -23.262 1.00 81.50 208 HIS A O 1
ATOM 1680 N N . ARG A 1 209 ? 6.827 1.549 -25.240 1.00 83.44 209 ARG A N 1
ATOM 1681 C CA . ARG A 1 209 ? 7.536 0.417 -25.872 1.00 83.44 209 ARG A CA 1
ATOM 1682 C C . ARG A 1 209 ? 8.614 0.914 -26.835 1.00 83.44 209 ARG A C 1
ATOM 1684 O O . ARG A 1 209 ? 8.310 1.568 -27.827 1.00 83.44 209 ARG A O 1
ATOM 1691 N N . VAL A 1 210 ? 9.876 0.561 -26.581 1.00 85.31 210 VAL A N 1
ATOM 1692 C CA . VAL A 1 210 ? 11.032 0.897 -27.441 1.00 85.31 210 VAL A CA 1
ATOM 1693 C C . VAL A 1 210 ? 11.686 -0.378 -27.974 1.00 85.31 210 VAL A C 1
ATOM 1695 O O . VAL A 1 210 ? 11.718 -1.402 -27.296 1.00 85.31 210 VAL A O 1
ATOM 1698 N N . ARG A 1 211 ? 12.259 -0.319 -29.182 1.00 88.44 211 ARG A N 1
ATOM 1699 C CA . ARG A 1 211 ? 13.192 -1.346 -29.673 1.00 88.44 211 ARG A CA 1
ATOM 1700 C C . ARG A 1 211 ? 14.626 -0.899 -29.418 1.00 88.44 211 ARG A C 1
ATOM 1702 O O . ARG A 1 211 ? 15.040 0.140 -29.924 1.00 88.44 211 ARG A O 1
ATOM 1709 N N . VAL A 1 212 ? 15.392 -1.708 -28.696 1.00 84.56 212 VAL A N 1
ATOM 1710 C CA . VAL A 1 212 ? 16.796 -1.429 -28.366 1.00 84.56 212 VAL A CA 1
ATOM 1711 C C . VAL A 1 212 ? 17.717 -2.533 -28.882 1.00 84.56 212 VAL A C 1
ATOM 1713 O O . VAL A 1 212 ? 17.300 -3.679 -29.048 1.00 84.56 212 VAL A O 1
ATOM 1716 N N . ARG A 1 213 ? 18.983 -2.193 -29.150 1.00 85.69 213 ARG A N 1
ATOM 1717 C CA . ARG A 1 213 ? 20.042 -3.169 -29.447 1.00 85.69 213 ARG A CA 1
ATOM 1718 C C . ARG A 1 213 ? 20.931 -3.308 -28.222 1.00 85.69 213 ARG A C 1
ATOM 1720 O O . ARG A 1 213 ? 21.576 -2.343 -27.825 1.00 85.69 213 ARG A O 1
ATOM 1727 N N . VAL A 1 214 ? 20.983 -4.508 -27.657 1.00 86.44 214 VAL A N 1
ATOM 1728 C CA . VAL A 1 214 ? 21.806 -4.829 -26.486 1.00 86.44 214 VAL A CA 1
ATOM 1729 C C . VAL A 1 214 ? 22.608 -6.114 -26.736 1.00 86.44 214 VAL A C 1
ATOM 1731 O O . VAL A 1 214 ? 22.201 -6.925 -27.573 1.00 86.44 214 VAL A O 1
ATOM 1734 N N . PRO A 1 215 ? 23.744 -6.325 -26.046 1.00 89.38 215 PRO A N 1
ATOM 1735 C CA . PRO A 1 215 ? 24.472 -7.588 -26.086 1.00 89.38 215 PRO A CA 1
ATOM 1736 C C . PRO A 1 215 ? 23.586 -8.763 -25.666 1.00 89.38 215 PRO A C 1
ATOM 1738 O O . PRO A 1 215 ? 22.697 -8.609 -24.830 1.00 89.38 215 PRO A O 1
ATOM 1741 N N . VAL A 1 216 ? 23.864 -9.955 -26.198 1.00 88.25 216 VAL A N 1
ATOM 1742 C CA . VAL A 1 216 ? 23.051 -11.162 -25.949 1.00 88.25 216 VAL A CA 1
ATOM 1743 C C . VAL A 1 216 ? 22.935 -11.486 -24.457 1.00 88.25 216 VAL A C 1
ATOM 1745 O O . VAL A 1 216 ? 21.855 -11.838 -23.996 1.00 88.25 216 VAL A O 1
ATOM 1748 N N . SER A 1 217 ? 24.013 -11.313 -23.687 1.00 88.81 217 SER A N 1
ATOM 1749 C CA . SER A 1 217 ? 23.995 -11.521 -22.234 1.00 88.81 217 SER A CA 1
ATOM 1750 C C . SER A 1 217 ? 23.029 -10.574 -21.518 1.00 88.81 217 SER A C 1
ATOM 1752 O O . SER A 1 217 ? 22.294 -11.005 -20.636 1.00 88.81 217 SER A O 1
ATOM 1754 N N . VAL A 1 218 ? 22.976 -9.306 -21.934 1.00 89.38 218 VAL A N 1
ATOM 1755 C CA . VAL A 1 218 ? 22.041 -8.311 -21.389 1.00 89.38 218 VAL A CA 1
ATOM 1756 C C . VAL A 1 218 ? 20.609 -8.651 -21.794 1.00 89.38 218 VAL A C 1
ATOM 1758 O O . VAL A 1 218 ? 19.727 -8.656 -20.944 1.00 89.38 218 VAL A O 1
ATOM 1761 N N . ALA A 1 219 ? 20.376 -9.006 -23.063 1.00 90.31 219 ALA A N 1
ATOM 1762 C CA . ALA A 1 219 ? 19.054 -9.430 -23.530 1.00 90.31 219 ALA A CA 1
ATOM 1763 C C . ALA A 1 219 ? 18.521 -10.634 -22.737 1.00 90.31 219 ALA A C 1
ATOM 1765 O O . ALA A 1 219 ? 17.335 -10.690 -22.426 1.00 90.31 219 ALA A O 1
ATOM 1766 N N . TRP A 1 220 ? 19.392 -11.590 -22.406 1.00 91.81 220 TRP A N 1
ATOM 1767 C CA . TRP A 1 220 ? 19.017 -12.771 -21.635 1.00 91.81 220 TRP A CA 1
ATOM 1768 C C . TRP A 1 220 ? 18.601 -12.417 -20.204 1.00 91.81 220 TRP A C 1
ATOM 1770 O O . TRP A 1 220 ? 17.574 -12.908 -19.740 1.00 91.81 220 TRP A O 1
ATOM 1780 N N . VAL A 1 221 ? 19.350 -11.531 -19.539 1.00 92.06 221 VAL A N 1
ATOM 1781 C CA . VAL A 1 221 ? 19.030 -11.049 -18.187 1.00 92.06 221 VAL A CA 1
ATOM 1782 C C . VAL A 1 221 ? 17.717 -10.265 -18.180 1.00 92.06 221 VAL A C 1
ATOM 1784 O O . VAL A 1 221 ? 16.810 -10.627 -17.442 1.00 92.06 221 VAL A O 1
ATOM 1787 N N . LEU A 1 222 ? 17.556 -9.271 -19.062 1.00 90.50 222 LEU A N 1
ATOM 1788 C CA . LEU A 1 222 ? 16.334 -8.450 -19.127 1.00 90.50 222 LEU A CA 1
ATOM 1789 C C . LEU A 1 222 ? 15.079 -9.258 -19.495 1.00 90.50 222 LEU A C 1
ATOM 1791 O O . LEU A 1 222 ? 13.966 -8.838 -19.199 1.00 90.50 222 LEU A O 1
ATOM 1795 N N . LYS A 1 223 ? 15.244 -10.413 -20.152 1.00 89.00 223 LYS A N 1
ATOM 1796 C CA . LYS A 1 223 ? 14.136 -11.325 -20.455 1.00 89.00 223 LYS A CA 1
ATOM 1797 C C . LYS A 1 223 ? 13.628 -12.069 -19.214 1.00 89.00 223 LYS A C 1
ATOM 1799 O O . LYS A 1 223 ? 12.436 -12.352 -19.157 1.00 89.00 223 LYS A O 1
ATOM 1804 N N . HIS A 1 224 ? 14.512 -12.424 -18.282 1.00 90.12 224 HIS A N 1
ATOM 1805 C CA . HIS A 1 224 ? 14.146 -13.164 -17.068 1.00 90.12 224 HIS A CA 1
ATOM 1806 C C . HIS A 1 224 ? 13.857 -12.237 -15.885 1.00 90.12 224 HIS A C 1
ATOM 1808 O O . HIS A 1 224 ? 13.046 -12.590 -15.042 1.00 90.12 224 HIS A O 1
ATOM 1814 N N . GLU A 1 225 ? 14.452 -11.043 -15.871 1.00 88.50 225 GLU A N 1
ATOM 1815 C CA . GLU A 1 225 ? 14.279 -10.030 -14.826 1.00 88.50 225 GLU A CA 1
ATOM 1816 C C . GLU A 1 225 ? 13.887 -8.668 -15.440 1.00 88.50 225 GLU A C 1
ATOM 1818 O O . GLU A 1 225 ? 14.724 -7.761 -15.538 1.00 88.50 225 GLU A O 1
ATOM 1823 N N . PRO A 1 226 ? 12.628 -8.492 -15.896 1.00 87.88 226 PRO A N 1
ATOM 1824 C CA . PRO A 1 226 ? 12.189 -7.266 -16.568 1.00 87.88 226 PRO A CA 1
ATOM 1825 C C . PRO A 1 226 ? 12.282 -5.998 -15.709 1.00 87.88 226 PRO A C 1
ATOM 1827 O O . PRO A 1 226 ? 12.488 -4.919 -16.260 1.00 87.88 226 PRO A O 1
ATOM 1830 N N . CYS A 1 227 ? 12.194 -6.104 -14.378 1.00 85.50 227 CYS A N 1
ATOM 1831 C CA . CYS A 1 227 ? 12.328 -4.961 -13.461 1.00 85.50 227 CYS A CA 1
ATOM 1832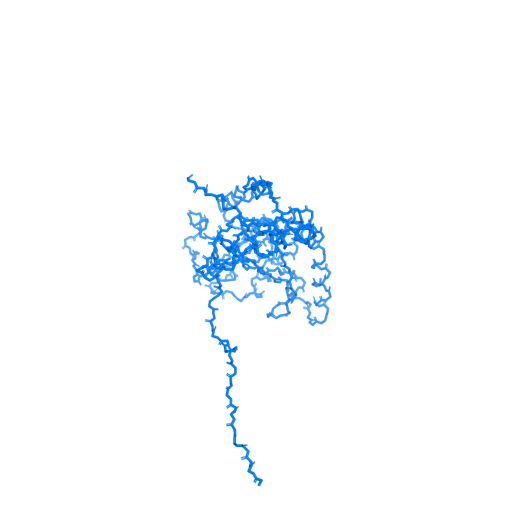 C C . CYS A 1 227 ? 13.685 -4.247 -13.591 1.00 85.50 227 CYS A C 1
ATOM 1834 O O . CYS A 1 227 ? 13.777 -3.039 -13.383 1.00 85.50 227 CYS A O 1
ATOM 1836 N N . LEU A 1 228 ? 14.735 -4.952 -14.032 1.00 89.12 228 LEU A N 1
ATOM 1837 C CA . LEU A 1 228 ? 16.046 -4.346 -14.286 1.00 89.12 228 LEU A CA 1
ATOM 1838 C C . LEU A 1 228 ? 16.021 -3.311 -15.419 1.00 89.12 228 LEU A C 1
ATOM 1840 O O . LEU A 1 228 ? 16.929 -2.487 -15.503 1.00 89.12 228 LEU A O 1
ATOM 1844 N N . ILE A 1 229 ? 15.005 -3.339 -16.291 1.00 89.81 229 ILE A N 1
ATOM 1845 C CA . ILE A 1 229 ? 14.820 -2.316 -17.326 1.00 89.81 229 ILE A CA 1
ATOM 1846 C C . ILE A 1 229 ? 14.611 -0.955 -16.669 1.00 89.81 229 ILE A C 1
ATOM 1848 O O . ILE A 1 229 ? 15.249 0.009 -17.087 1.00 89.81 229 ILE A O 1
ATOM 1852 N N . SER A 1 230 ? 13.763 -0.883 -15.642 1.00 88.94 230 SER A N 1
ATOM 1853 C CA . SER A 1 230 ? 13.467 0.379 -14.972 1.00 88.94 230 SER A CA 1
ATOM 1854 C C . SER A 1 230 ? 14.696 0.939 -14.254 1.00 88.94 230 SER A C 1
ATOM 1856 O O . SER A 1 230 ? 15.091 2.076 -14.504 1.00 88.94 230 SER A O 1
ATOM 1858 N N . LEU A 1 231 ? 15.409 0.096 -13.500 1.00 88.06 231 LEU A N 1
ATOM 1859 C CA . LEU A 1 231 ? 16.659 0.486 -12.833 1.00 88.06 231 LEU A CA 1
ATOM 1860 C C . LEU A 1 231 ? 17.742 0.949 -13.824 1.00 88.06 231 LEU A C 1
ATOM 1862 O O . LEU A 1 231 ? 18.529 1.849 -13.535 1.00 88.06 231 LEU A O 1
ATOM 1866 N N . ALA A 1 232 ? 17.799 0.350 -15.018 1.00 87.81 232 ALA A N 1
ATOM 1867 C CA . ALA A 1 232 ? 18.719 0.791 -16.062 1.00 87.81 232 ALA A CA 1
ATOM 1868 C C . ALA A 1 232 ? 18.334 2.160 -16.653 1.00 87.81 232 ALA A C 1
ATOM 1870 O O . ALA A 1 232 ? 19.222 2.924 -17.036 1.00 87.81 232 ALA A O 1
ATOM 1871 N N . VAL A 1 233 ? 17.035 2.465 -16.749 1.00 87.00 233 VAL A N 1
ATOM 1872 C CA . VAL A 1 233 ? 16.530 3.773 -17.196 1.00 87.00 233 VAL A CA 1
ATOM 1873 C C . VAL A 1 233 ? 16.818 4.844 -16.149 1.00 87.00 233 VAL A C 1
ATOM 1875 O O . VAL A 1 233 ? 17.328 5.902 -16.512 1.00 87.00 233 VAL A O 1
ATOM 1878 N N . GLU A 1 234 ? 16.576 4.555 -14.872 1.00 85.50 234 GLU A N 1
ATOM 1879 C CA . GLU A 1 234 ? 16.921 5.438 -13.753 1.00 85.50 234 GLU A CA 1
ATOM 1880 C C . GLU A 1 234 ? 18.424 5.749 -13.742 1.00 85.50 234 GLU A C 1
ATOM 1882 O O . GLU A 1 234 ? 18.818 6.907 -13.839 1.00 85.50 234 GLU A O 1
ATOM 1887 N N . GLY A 1 235 ? 19.287 4.727 -13.782 1.00 84.69 235 GLY A N 1
ATOM 1888 C CA . GLY A 1 235 ? 20.739 4.936 -13.828 1.00 84.69 235 GLY A CA 1
ATOM 1889 C C . GLY A 1 235 ? 21.221 5.700 -15.071 1.00 84.69 235 GLY A C 1
ATOM 1890 O O . GLY A 1 235 ? 22.291 6.310 -15.057 1.00 84.69 235 GLY A O 1
ATOM 1891 N N . PHE A 1 236 ? 20.449 5.692 -16.163 1.00 82.88 236 PHE A N 1
ATOM 1892 C CA . PHE A 1 236 ? 20.706 6.560 -17.310 1.00 82.88 236 PHE A CA 1
ATOM 1893 C C . PHE A 1 236 ? 20.248 7.998 -17.055 1.00 82.88 236 PHE A C 1
ATOM 1895 O O . PHE A 1 236 ? 20.924 8.921 -17.506 1.00 82.88 236 PHE A O 1
ATOM 1902 N N . TYR A 1 237 ? 19.119 8.209 -16.388 1.00 79.62 237 TYR A N 1
ATOM 1903 C CA . TYR A 1 237 ? 18.614 9.534 -16.038 1.00 79.62 237 TYR A CA 1
ATOM 1904 C C . TYR A 1 237 ? 19.531 10.238 -15.023 1.00 79.62 237 TYR A C 1
ATOM 1906 O O . TYR A 1 237 ? 19.978 11.351 -15.295 1.00 79.62 237 TYR A O 1
ATOM 1914 N N . ASP A 1 238 ? 19.954 9.533 -13.973 1.00 82.56 238 ASP A N 1
ATOM 1915 C CA . ASP A 1 238 ? 20.797 10.049 -12.881 1.00 82.56 238 ASP A CA 1
ATOM 1916 C C . ASP A 1 238 ? 22.303 10.038 -13.184 1.00 82.56 238 ASP A C 1
ATOM 1918 O O . ASP A 1 238 ? 23.151 10.163 -12.297 1.00 82.56 238 ASP A O 1
ATOM 1922 N N . ARG A 1 239 ? 22.679 9.860 -14.454 1.00 82.19 239 ARG A N 1
ATOM 1923 C CA . ARG A 1 239 ? 24.083 9.700 -14.842 1.00 82.19 239 ARG A CA 1
ATOM 1924 C C . ARG A 1 239 ? 24.907 10.950 -14.518 1.00 82.19 239 ARG A C 1
ATOM 1926 O O . ARG A 1 239 ? 24.648 12.046 -15.014 1.00 82.19 239 ARG A O 1
ATOM 1933 N N . ASP A 1 240 ? 25.982 10.752 -13.769 1.00 82.31 240 ASP A N 1
ATOM 1934 C CA . ASP A 1 240 ? 26.977 11.781 -13.481 1.00 82.31 240 ASP A CA 1
ATOM 1935 C C . ASP A 1 240 ? 28.132 11.781 -14.505 1.00 82.31 240 ASP A C 1
ATOM 1937 O O . ASP A 1 240 ? 28.176 10.997 -15.463 1.00 82.31 240 ASP A O 1
ATOM 1941 N N . ILE A 1 241 ? 29.089 12.699 -14.326 1.00 78.38 241 ILE A N 1
ATOM 1942 C CA . ILE A 1 241 ? 30.244 12.855 -15.227 1.00 78.38 241 ILE A CA 1
ATOM 1943 C C . ILE A 1 241 ? 31.045 11.548 -15.330 1.00 78.38 241 ILE A C 1
ATOM 1945 O O . ILE A 1 241 ? 31.538 11.211 -16.411 1.00 78.38 241 ILE A O 1
ATOM 1949 N N . ASP A 1 242 ? 31.182 10.805 -14.235 1.00 76.88 242 ASP A N 1
ATOM 1950 C CA . ASP A 1 242 ? 31.962 9.573 -14.217 1.00 76.88 242 ASP A CA 1
ATOM 1951 C C . ASP A 1 242 ? 31.202 8.412 -14.866 1.00 76.88 242 ASP A C 1
ATOM 1953 O O . ASP A 1 242 ? 31.768 7.719 -15.718 1.00 76.88 242 ASP A O 1
ATOM 1957 N N . SER A 1 243 ? 29.903 8.272 -14.604 1.00 77.31 243 SER A N 1
ATOM 1958 C CA . SER A 1 243 ? 29.007 7.331 -15.292 1.00 77.31 243 SER A CA 1
ATOM 1959 C C . SER A 1 243 ? 29.008 7.563 -16.803 1.00 77.31 243 SER A C 1
ATOM 1961 O O . SER A 1 243 ? 29.117 6.617 -17.590 1.00 77.31 243 SER A O 1
ATOM 1963 N N . MET A 1 244 ? 29.008 8.829 -17.229 1.00 76.75 244 MET A N 1
ATOM 1964 C CA . MET A 1 244 ? 29.147 9.213 -18.635 1.00 76.75 244 MET A CA 1
ATOM 1965 C C . MET A 1 244 ? 30.494 8.797 -19.235 1.00 76.75 244 MET A C 1
ATOM 1967 O O . MET A 1 244 ? 30.526 8.310 -20.369 1.00 76.75 244 MET A O 1
ATOM 1971 N N . LYS A 1 245 ? 31.609 8.927 -18.501 1.00 77.94 245 LYS A N 1
ATOM 1972 C CA . LYS A 1 245 ? 32.930 8.457 -18.969 1.00 77.94 245 LYS A CA 1
ATOM 1973 C C . LYS A 1 245 ? 32.951 6.945 -19.175 1.00 77.94 245 LYS A C 1
ATOM 1975 O O . LYS A 1 245 ? 33.551 6.491 -20.149 1.00 77.94 245 LYS A O 1
ATOM 1980 N N . TYR A 1 246 ? 32.316 6.171 -18.294 1.00 73.94 246 TYR A N 1
ATOM 1981 C CA . TYR A 1 246 ? 32.203 4.718 -18.454 1.00 73.94 246 TYR A CA 1
ATOM 1982 C C . TYR A 1 246 ? 31.319 4.347 -19.649 1.00 73.94 246 TYR A C 1
ATOM 1984 O O . TYR A 1 246 ? 31.740 3.556 -20.498 1.00 73.94 246 TYR A O 1
ATOM 1992 N N . ALA A 1 247 ? 30.138 4.962 -19.767 1.00 72.06 247 ALA A N 1
ATOM 1993 C CA . ALA A 1 247 ? 29.218 4.732 -20.879 1.00 72.06 247 ALA A CA 1
ATOM 1994 C C . ALA A 1 247 ? 29.853 5.078 -22.237 1.00 72.06 247 ALA A C 1
ATOM 1996 O O . ALA A 1 247 ? 29.720 4.316 -23.194 1.00 72.06 247 ALA A O 1
ATOM 1997 N N . ALA A 1 248 ? 30.624 6.168 -22.314 1.00 72.75 248 ALA A N 1
ATOM 1998 C CA . ALA A 1 248 ? 31.286 6.617 -23.540 1.00 72.75 248 ALA A CA 1
ATOM 1999 C C . ALA A 1 248 ? 32.285 5.600 -24.117 1.00 72.75 248 ALA A C 1
ATOM 2001 O O . ALA A 1 248 ? 32.529 5.597 -25.325 1.00 72.75 248 ALA A O 1
ATOM 2002 N N . ARG A 1 249 ? 32.863 4.719 -23.288 1.00 74.62 249 ARG A N 1
ATOM 2003 C CA . ARG A 1 249 ? 33.809 3.703 -23.775 1.00 74.62 249 ARG A CA 1
ATOM 2004 C C . ARG A 1 249 ? 33.116 2.569 -24.532 1.00 74.62 249 ARG A C 1
ATOM 2006 O O . ARG A 1 249 ? 33.773 1.919 -25.342 1.00 74.62 249 ARG A O 1
ATOM 2013 N N . MET A 1 250 ? 31.817 2.336 -24.297 1.00 67.50 250 MET A N 1
ATOM 2014 C CA . MET A 1 250 ? 30.989 1.316 -24.966 1.00 67.50 250 MET A CA 1
ATOM 2015 C C . MET A 1 250 ? 31.649 -0.078 -25.070 1.00 67.50 250 MET A C 1
ATOM 2017 O O . MET A 1 250 ? 31.340 -0.854 -25.975 1.00 67.50 250 MET A O 1
ATOM 2021 N N . GLU A 1 251 ? 32.545 -0.432 -24.140 1.00 71.62 251 GLU A N 1
ATOM 2022 C CA . GLU A 1 251 ? 33.445 -1.598 -24.260 1.00 71.62 251 GLU A CA 1
ATOM 2023 C C . GLU A 1 251 ? 32.703 -2.936 -24.366 1.00 71.62 251 GLU A C 1
ATOM 2025 O O . GLU A 1 251 ? 33.224 -3.896 -24.932 1.00 71.62 251 GLU A O 1
ATOM 2030 N N . ARG A 1 252 ? 31.481 -2.999 -23.820 1.00 68.75 252 ARG A N 1
ATOM 2031 C CA . ARG A 1 252 ? 30.610 -4.183 -23.855 1.00 68.75 252 ARG A CA 1
ATOM 2032 C C . ARG A 1 252 ? 29.630 -4.199 -25.031 1.00 68.75 252 ARG A C 1
ATOM 2034 O O . ARG A 1 252 ? 29.103 -5.259 -25.350 1.00 68.75 252 ARG A O 1
ATOM 2041 N N . PHE A 1 253 ? 29.369 -3.047 -25.650 1.00 64.81 253 PHE A N 1
ATOM 2042 C CA . PHE A 1 253 ? 28.410 -2.899 -26.753 1.00 64.81 253 PHE A CA 1
ATOM 2043 C C . PHE A 1 253 ? 29.089 -2.935 -28.122 1.00 64.81 253 PHE A C 1
ATOM 2045 O O . PHE A 1 253 ? 28.478 -3.349 -29.107 1.00 64.81 253 PHE A O 1
ATOM 2052 N N . LEU A 1 254 ? 30.354 -2.521 -28.194 1.00 61.94 254 LEU A N 1
ATOM 2053 C CA . LEU A 1 254 ? 31.143 -2.580 -29.414 1.00 61.94 254 LEU A CA 1
ATOM 2054 C C . LEU A 1 254 ? 31.881 -3.923 -29.496 1.00 61.94 254 LEU A C 1
ATOM 2056 O O . LEU A 1 254 ? 32.521 -4.333 -28.526 1.00 61.94 254 LEU A O 1
ATOM 2060 N N . PRO A 1 255 ? 31.850 -4.614 -30.649 1.00 57.47 255 PRO A N 1
ATOM 2061 C CA . PRO A 1 255 ? 32.700 -5.774 -30.862 1.00 57.47 255 PRO A CA 1
ATOM 2062 C C . PRO A 1 255 ? 34.163 -5.373 -30.653 1.00 57.47 255 PRO A C 1
ATOM 2064 O O . PRO A 1 255 ? 34.627 -4.404 -31.264 1.00 57.47 255 PRO A O 1
ATOM 2067 N N . LYS A 1 256 ? 34.905 -6.125 -29.831 1.00 57.88 256 LYS A N 1
ATOM 2068 C CA . LYS A 1 256 ? 36.365 -5.993 -29.746 1.00 57.88 256 LYS A CA 1
ATOM 2069 C C . LYS A 1 256 ? 36.942 -6.240 -31.148 1.00 57.88 256 LYS A C 1
ATOM 2071 O O . LYS A 1 256 ? 37.034 -7.384 -31.574 1.00 57.88 256 LYS A O 1
ATOM 2076 N N . GLY A 1 257 ? 37.265 -5.172 -31.884 1.00 52.97 257 GLY A N 1
ATOM 2077 C CA . GLY A 1 257 ? 37.971 -5.262 -33.168 1.00 52.97 257 GLY A CA 1
ATOM 2078 C C . GLY A 1 257 ? 37.332 -4.635 -34.415 1.00 52.97 257 GLY A C 1
ATOM 2079 O O . GLY A 1 257 ? 37.870 -4.855 -35.496 1.00 52.97 257 GLY A O 1
ATOM 2080 N N . ARG A 1 258 ? 36.254 -3.835 -34.347 1.00 44.41 258 ARG A N 1
ATOM 2081 C CA . ARG A 1 258 ? 35.862 -2.988 -35.502 1.00 44.41 258 ARG A CA 1
ATOM 2082 C C . ARG A 1 258 ? 36.094 -1.512 -35.208 1.00 44.41 258 ARG A C 1
ATOM 2084 O O . ARG A 1 258 ? 35.562 -0.961 -34.252 1.00 44.41 258 ARG A O 1
ATOM 2091 N N . GLY A 1 259 ? 36.961 -0.921 -36.029 1.00 42.34 259 GLY A N 1
ATOM 2092 C CA . GLY A 1 259 ? 37.523 0.410 -35.867 1.00 42.34 259 GLY A CA 1
ATOM 2093 C C . GLY A 1 259 ? 36.490 1.508 -35.642 1.00 42.34 259 GLY A C 1
ATOM 2094 O O . GLY A 1 259 ? 35.392 1.506 -36.198 1.00 42.34 259 GLY A O 1
ATOM 2095 N N . ARG A 1 260 ? 36.913 2.472 -34.826 1.00 41.88 260 ARG A N 1
ATOM 2096 C CA . ARG A 1 260 ? 36.246 3.741 -34.549 1.00 41.88 260 ARG A CA 1
ATOM 2097 C C . ARG A 1 260 ? 35.830 4.420 -35.860 1.00 41.88 260 ARG A C 1
ATOM 2099 O O . ARG A 1 260 ? 36.668 4.990 -36.551 1.00 41.88 260 ARG A O 1
ATOM 2106 N N . LYS A 1 261 ? 34.537 4.417 -36.177 1.00 36.91 261 LYS A N 1
ATOM 2107 C CA . LYS A 1 261 ? 33.931 5.461 -37.008 1.00 36.91 261 LYS A CA 1
ATOM 2108 C C . LYS A 1 261 ? 32.836 6.119 -36.190 1.00 36.91 261 LYS A C 1
ATOM 2110 O O . LYS A 1 261 ? 31.808 5.520 -35.895 1.00 36.91 261 LYS A O 1
ATOM 2115 N N . TRP A 1 262 ? 33.149 7.334 -35.764 1.00 36.38 262 TRP A N 1
ATOM 2116 C CA . TRP A 1 262 ? 32.250 8.243 -35.079 1.00 36.38 262 TRP A CA 1
ATOM 2117 C C . TRP A 1 262 ? 31.073 8.560 -36.000 1.00 36.38 262 TRP A C 1
ATOM 2119 O O . TRP A 1 262 ? 31.287 9.034 -37.114 1.00 36.38 262 TRP A O 1
ATOM 2129 N N . TRP A 1 263 ? 29.850 8.332 -35.532 1.00 31.27 263 TRP A N 1
ATOM 2130 C CA . TRP A 1 263 ? 28.676 8.980 -36.105 1.00 31.27 263 TRP A CA 1
ATOM 2131 C C . TRP A 1 263 ? 28.352 10.169 -35.208 1.00 31.27 263 TRP A C 1
ATOM 2133 O O . TRP A 1 263 ? 27.973 10.002 -34.049 1.00 31.27 263 TRP A O 1
ATOM 2143 N N . ARG A 1 264 ? 28.611 11.370 -35.730 1.00 23.61 264 ARG A N 1
ATOM 2144 C CA . ARG A 1 264 ? 28.170 12.636 -35.143 1.00 23.61 264 ARG A CA 1
ATOM 2145 C C . ARG A 1 264 ? 26.651 12.684 -35.279 1.00 23.61 264 ARG A C 1
ATOM 2147 O O . ARG A 1 264 ? 26.157 12.604 -36.398 1.00 23.61 264 ARG A O 1
ATOM 2154 N N . TRP A 1 265 ? 25.943 12.820 -34.167 1.00 29.06 265 TRP A N 1
ATOM 2155 C CA . TRP A 1 265 ? 24.577 13.326 -34.190 1.00 29.06 265 TRP A CA 1
ATOM 2156 C C . TRP A 1 265 ? 24.684 14.851 -34.130 1.00 29.06 265 TRP A C 1
ATOM 2158 O O . TRP A 1 265 ? 25.293 15.384 -33.201 1.00 29.06 265 TRP A O 1
ATOM 2168 N N . SER A 1 266 ? 24.227 15.510 -35.191 1.00 31.62 266 SER A N 1
ATOM 2169 C CA . SER A 1 266 ? 23.925 16.944 -35.240 1.00 31.62 266 SER A CA 1
ATOM 2170 C C . SER A 1 266 ? 22.495 17.174 -34.790 1.00 31.62 266 SER A C 1
ATOM 2172 O O . SER A 1 266 ? 21.653 16.369 -35.252 1.00 31.62 266 SER A O 1
#

Foldseek 3Di:
DDDDDDDDDDDPPPPDDDLPPQQKKKKKKAFLCLLPDADPVLVVVQVVLQVVLCVVCCVAQVVAQALADGWDWDWDPPPTTIIIDMDRRDPNVLRVLQVVLSQLVSQQVRQRIWMDMAGSVGRVLCVLLVVQADPVDDPQQQALQWTRHNSAIFGQDCVVPVDRDDNSVSSCVVNPDDRVNGGGDPSSRVSSCVSSVCPPVVSVVPDDDDDDDDPPVVVVCCVVVVNVVSVVVVCVVPPDPVNVVVVVVCVRVDPPDDDDDDDDDD

Sequence (266 aa):
MAAPESSSSSSLFALKNSRPPDDTVFYSIFPDSSLTSAGFAAADELQFLHLRILHHVSPITAPYIWQHQPFSLSITLSPVPHLSGHLRFGDNLEDEWFVVYLLFEISKTFPNLSIRVWDSDGEFLLIESAFHLPKWLNPETSVNRVFIRHGLLHIIPQSSFPTLPKLEDSLRFLASRDDDSSLAPDAVQLHLRKKIGEYPERAYRNVHRVRVRVPVSVAWVLKHEPCLISLAVEGFYDRDIDSMKYAARMERFLPKGRGRKWWRWS

InterPro domains:
  IPR010770 Ecd family [PF07093] (25-258)
  IPR010770 Ecd family [PTHR13060] (17-256)

pLDDT: mean 84.42, std 18.61, range [23.61, 98.5]

Radius of gyration: 24.09 Å; chains: 1; bounding box: 82×39×60 Å

Secondary structure (DSSP, 8-state):
-PPPP------S-----PPPPTTEEEEEEEEGGGGT--THHHHHHHHHHHHHHHHHHHHHHTT---SS-----EEE-SSS-EEEEEEE-TT-HHHHHHHHHHHHHHHHHSTTEEEEEEBTTB-HHHHHTGGGS-TT--TTT-TTTEEEETTEEEE--TTT-SSPPPHHHHHHHHHHS-GGGTBPPHHHHHHHHHHHTTTTHHHHHT---------HHHHHHHHH-TTHHHHHHHHHHT--HHHHHHHHH-TTTS-TTS--------

Organism: NCBI:txid2727402